Protein AF-A0A2D0QJH5-F1 (afdb_monomer)

pLDDT: mean 81.06, std 15.16, range [37.69, 96.5]

Secondary structure (DSSP, 8-state):
-TT-HHHHHHHHHTT----SSPPP----PPPPPPEEETTEEE---TTT---TTTTTTPPPSB---B-SEEEEEEGGGHHHHHHHHHHHTTS-SS--BPPPEEEEE-SSHHHHHHHHHTT-SS-EEEESS--TTHHHHS---EEE--GGGSSSHHHHHHHHHHHHHHHHHHTT-BS-EE----TTEEEEEEE-------S-TTS----HHHHHHHHHHHHHHHHHSS--SEEEEEEES--HHHHHHHHHHHHHHHHHHHHTT-GGGG--

Sequence (268 aa):
MSRNASVQTTLSTWGLSFENELLNLTGRVLPAERILQGARAYEYNPCDADWSKEMRGLPLMTSMPLLIWLLSHTRRNADVAHSLLQTLNKVPVGIHFQRPGMMEYDDRQEALLRALQQRAVQQVQMSFHPTQSLSVDCPTPSQCVVAHTLSRPQTLMTIAPKISLQMNWKMEGEPWSVEIPLKHLMLVSTATTTVPQERDPSVHWWPASTRACPAALKAYFKYNECLPSRIMVYRDGVGDGVLLSVVNYEVPQFTQSIKAMGEDYASF

InterPro domains:
  IPR003165 Piwi domain [PF02171] (214-266)
  IPR003165 Piwi domain [PS50822] (216-268)
  IPR012337 Ribonuclease H-like superfamily [SSF53098] (26-262)
  IPR036397 Ribonuclease H superfamily [G3DSA:3.30.420.10] (192-263)

Solvent-accessible surface area (backbone atoms only — not comparable to full-atom values): 16508 Å² total; per-residue (Å²): 114,98,82,42,68,68,61,50,54,55,34,49,74,73,75,44,82,82,78,93,66,81,87,87,77,90,81,85,85,72,80,58,67,57,41,34,33,47,97,44,73,49,74,46,54,63,91,74,72,58,53,80,70,77,54,60,73,43,47,30,60,38,65,44,65,43,73,54,34,37,41,41,39,37,74,93,40,48,68,55,52,52,52,47,53,59,46,54,76,65,49,64,55,66,56,52,74,46,85,55,50,78,40,79,35,61,99,42,73,68,45,45,52,53,60,44,68,77,62,72,72,87,47,43,35,36,32,60,59,92,63,80,69,47,61,78,82,46,87,51,53,68,48,69,49,59,67,81,70,48,70,42,71,77,50,30,69,66,45,40,55,55,53,49,52,53,52,23,45,62,63,78,19,36,64,58,49,67,88,70,94,65,75,52,61,41,82,44,78,43,74,76,78,85,70,80,83,72,95,54,92,81,70,71,89,65,68,65,61,54,72,44,46,52,57,52,50,53,53,46,26,72,78,65,79,43,73,61,82,40,78,50,76,48,75,49,89,73,53,82,96,47,42,67,57,48,51,70,52,50,50,56,45,45,54,50,42,55,38,73,76,35,81,84,73,51,82,118

Foldseek 3Di:
DVPDPVVVVVQVVVVHDDDPDDDDDDDDQDAFFWKFACPDIDTDDSVVPDCPPVLALTEGNFEDEQAEAEEEDEPVLVVLSVLLVVLLCVGNHNYHYDDYHYHYFHPDPVRVVVSCVVPQDDHAYEEQDDDPPCCPVHVHHYHHDHSVQRPDSVSSNVVSSVSSCSSRVSVVTGRIDTDDPDPLEAEAEAEDDDDPDDPDPPPDPDRVRLVCLLVVQVVSCVVPVDGRPYYDYHYPDDDPVCVVVCCVPVVVSNLVSQCVVDVVSNPD

Nearest PDB structures (foldseek):
  7kx7-assembly1_A  TM=8.864E-01  e=6.325E-18  Ephydatia fluviatilis
  9ij0-assembly1_A  TM=8.713E-01  e=3.388E-18  Mus musculus
  7yfy-assembly1_A  TM=8.222E-01  e=4.629E-18  Mus musculus
  7yg6-assembly1_A  TM=8.495E-01  e=4.379E-17  Ephydatia fluviatilis
  5js1-assembly1_A  TM=7.896E-01  e=4.057E-10  Homo sapiens

Structure (mmCIF, N/CA/C/O backbone):
data_AF-A0A2D0QJH5-F1
#
_entry.id   AF-A0A2D0QJH5-F1
#
loop_
_atom_site.group_PDB
_atom_site.id
_atom_site.type_symbol
_atom_site.label_atom_id
_atom_site.label_alt_id
_atom_site.label_comp_id
_atom_site.label_asym_id
_atom_site.label_entity_id
_atom_site.label_seq_id
_atom_site.pdbx_PDB_ins_code
_atom_site.Cartn_x
_atom_site.Cartn_y
_atom_site.Cartn_z
_atom_site.occupancy
_atom_site.B_iso_or_equiv
_atom_site.auth_seq_id
_atom_site.auth_comp_id
_atom_site.auth_asym_id
_atom_site.auth_atom_id
_atom_site.pdbx_PDB_model_num
ATOM 1 N N . MET A 1 1 ? -2.777 -27.440 32.893 1.00 56.19 1 MET A N 1
ATOM 2 C CA . MET A 1 1 ? -2.430 -26.939 34.245 1.00 56.19 1 MET A CA 1
ATOM 3 C C . MET A 1 1 ? -3.300 -27.531 35.354 1.00 56.19 1 MET A C 1
ATOM 5 O O . MET A 1 1 ? -2.785 -27.703 36.448 1.00 56.19 1 MET A O 1
ATOM 9 N N . SER A 1 2 ? -4.533 -27.974 35.074 1.00 59.91 2 SER A N 1
ATOM 10 C CA . SER A 1 2 ? -5.418 -28.701 36.013 1.00 59.91 2 SER A CA 1
ATOM 11 C C . SER A 1 2 ? -4.891 -30.044 36.554 1.00 59.91 2 SER A C 1
ATOM 13 O O . SER A 1 2 ? -5.555 -30.694 37.349 1.00 59.91 2 SER A O 1
ATOM 15 N N . ARG A 1 3 ? -3.706 -30.485 36.118 1.00 70.81 3 ARG A N 1
ATOM 16 C CA . ARG A 1 3 ? -3.072 -31.742 36.547 1.00 70.81 3 ARG A CA 1
ATOM 17 C C . ARG A 1 3 ? -1.918 -31.536 37.528 1.00 70.81 3 ARG A C 1
ATOM 19 O O . ARG A 1 3 ? -1.373 -32.518 38.015 1.00 70.81 3 ARG A O 1
ATOM 26 N N . ASN A 1 4 ? -1.513 -30.290 37.787 1.00 85.25 4 ASN A N 1
ATOM 27 C CA . ASN A 1 4 ? -0.423 -30.004 38.713 1.00 85.25 4 ASN A CA 1
ATOM 28 C C . ASN A 1 4 ? -0.985 -29.525 40.057 1.00 85.25 4 ASN A C 1
ATOM 30 O O . ASN A 1 4 ? -1.473 -28.400 40.170 1.00 85.25 4 ASN A O 1
ATOM 34 N N . ALA A 1 5 ? -0.889 -30.394 41.063 1.00 83.69 5 ALA A N 1
ATOM 35 C CA . ALA A 1 5 ? -1.416 -30.151 42.399 1.00 83.69 5 ALA A CA 1
ATOM 36 C C . ALA A 1 5 ? -0.779 -28.927 43.078 1.00 83.69 5 ALA A C 1
ATOM 38 O O . ALA A 1 5 ? -1.479 -28.199 43.771 1.00 83.69 5 ALA A O 1
ATOM 39 N N . SER A 1 6 ? 0.510 -28.640 42.847 1.00 88.56 6 SER A N 1
ATOM 40 C CA . SER A 1 6 ? 1.155 -27.481 43.482 1.00 88.56 6 SER A CA 1
ATOM 41 C C . SER A 1 6 ? 0.582 -26.156 42.974 1.00 88.56 6 SER A C 1
ATOM 43 O O . SER A 1 6 ? 0.319 -25.256 43.765 1.00 88.56 6 SER A O 1
ATOM 45 N N . VAL A 1 7 ? 0.305 -26.068 41.669 1.00 86.19 7 VAL A N 1
ATOM 46 C CA . VAL A 1 7 ? -0.294 -24.885 41.031 1.00 86.19 7 VAL A CA 1
ATOM 47 C C . VAL A 1 7 ? -1.724 -24.662 41.526 1.00 86.19 7 VAL A C 1
ATOM 49 O O . VAL A 1 7 ? -2.099 -23.525 41.808 1.00 86.19 7 VAL A O 1
ATOM 52 N N . GLN A 1 8 ? -2.509 -25.734 41.670 1.00 84.75 8 GLN A N 1
ATOM 53 C CA . GLN A 1 8 ? -3.865 -25.650 42.218 1.00 84.75 8 GLN A CA 1
ATOM 54 C C . GLN A 1 8 ? -3.860 -25.159 43.663 1.00 84.75 8 GLN A C 1
ATOM 56 O O . GLN A 1 8 ? -4.601 -24.232 43.970 1.00 84.75 8 GLN A O 1
ATOM 61 N N . THR A 1 9 ? -2.984 -25.706 44.512 1.00 88.31 9 THR A N 1
ATOM 62 C CA . THR A 1 9 ? -2.846 -25.271 45.909 1.00 88.31 9 THR A CA 1
ATOM 63 C C . THR A 1 9 ? -2.462 -23.797 46.010 1.00 88.31 9 THR A C 1
ATOM 65 O O . THR A 1 9 ? -3.033 -23.062 46.819 1.00 88.31 9 THR A O 1
ATOM 68 N N . THR A 1 10 ? -1.518 -23.328 45.184 1.00 90.94 10 THR A N 1
ATOM 69 C CA . THR A 1 10 ? -1.157 -21.906 45.156 1.00 90.94 10 THR A CA 1
ATOM 70 C C . THR A 1 10 ? -2.365 -21.055 44.786 1.00 90.94 10 THR A C 1
ATOM 72 O O . THR A 1 10 ? -2.723 -20.178 45.559 1.00 90.94 10 THR A O 1
ATOM 75 N N . LEU A 1 11 ? -3.045 -21.332 43.671 1.00 90.31 11 LEU A N 1
ATOM 76 C CA . LEU A 1 11 ? -4.197 -20.535 43.231 1.00 90.31 11 LEU A CA 1
ATOM 77 C C . LEU A 1 11 ? -5.357 -20.565 44.231 1.00 90.31 11 LEU A C 1
ATOM 79 O O . LEU A 1 11 ? -5.910 -19.510 44.538 1.00 90.31 11 LEU A O 1
ATOM 83 N N . SER A 1 12 ? -5.664 -21.727 44.815 1.00 89.62 12 SER A N 1
ATOM 84 C CA . SER A 1 12 ? -6.720 -21.848 45.825 1.00 89.62 12 SER A CA 1
ATOM 85 C C . SER A 1 12 ? -6.401 -21.070 47.099 1.00 89.62 12 SER A C 1
ATOM 87 O O . SER A 1 12 ? -7.315 -20.556 47.734 1.00 89.62 12 SER A O 1
ATOM 89 N N . THR A 1 13 ? -5.117 -20.926 47.457 1.00 94.06 13 THR A N 1
ATOM 90 C CA . THR A 1 13 ? -4.695 -20.079 48.590 1.00 94.06 13 THR A CA 1
ATOM 91 C C . THR A 1 13 ? -5.068 -18.609 48.356 1.00 94.06 13 THR A C 1
ATOM 93 O O . THR A 1 13 ? -5.404 -17.904 49.302 1.00 94.06 13 THR A O 1
ATOM 96 N N . TRP A 1 14 ? -5.075 -18.161 47.096 1.00 94.19 14 TRP A N 1
ATOM 97 C CA . TRP A 1 14 ? -5.532 -16.827 46.687 1.00 94.19 14 TRP A CA 1
ATOM 98 C C . TRP A 1 14 ? -7.034 -16.770 46.342 1.00 94.19 14 TRP A C 1
ATOM 100 O O . TRP A 1 14 ? -7.511 -15.729 45.900 1.00 94.19 14 TRP A O 1
ATOM 110 N N . GLY A 1 15 ? -7.786 -17.867 46.508 1.00 93.50 15 GLY A N 1
ATOM 111 C CA . GLY A 1 15 ? -9.199 -17.951 46.116 1.00 93.50 15 GLY A CA 1
ATOM 112 C C . GLY A 1 15 ? -9.436 -17.938 44.600 1.00 93.50 15 GLY A C 1
ATOM 113 O O . GLY A 1 15 ? -10.535 -17.623 44.153 1.00 93.50 15 GLY A O 1
ATOM 114 N N . LEU A 1 16 ? -8.413 -18.258 43.802 1.00 93.19 16 LEU A N 1
ATOM 115 C CA . LEU A 1 16 ? -8.458 -18.242 42.342 1.00 93.19 16 LEU A CA 1
ATOM 116 C C . LEU A 1 16 ? -8.569 -19.660 41.772 1.00 93.19 16 LEU A C 1
ATOM 118 O O . LEU A 1 16 ? -8.035 -20.623 42.323 1.00 93.19 16 LEU A O 1
ATOM 122 N N . SER A 1 17 ? -9.220 -19.780 40.618 1.00 87.62 17 SER A N 1
ATOM 123 C CA . SER A 1 17 ? -9.246 -21.004 39.815 1.00 87.62 17 SER A CA 1
ATOM 124 C C . SER A 1 17 ? -9.298 -20.656 38.327 1.00 87.62 17 SER A C 1
ATOM 126 O O . SER A 1 17 ? -9.682 -19.546 37.961 1.00 87.62 17 SER A O 1
ATOM 128 N N . PHE A 1 18 ? -8.860 -21.581 37.473 1.00 86.50 18 PHE A N 1
ATOM 129 C CA . PHE A 1 18 ? -9.000 -21.439 36.025 1.00 86.50 18 PHE A CA 1
ATOM 130 C C . PHE A 1 18 ? -10.307 -22.072 35.568 1.00 86.50 18 PHE A C 1
ATOM 132 O O . PHE A 1 18 ? -10.641 -23.173 36.006 1.00 86.50 18 PHE A O 1
ATOM 139 N N . GLU A 1 19 ? -10.986 -21.402 34.645 1.00 87.50 19 GLU A N 1
ATOM 140 C CA . GLU A 1 19 ? -12.123 -21.975 33.935 1.00 87.50 19 GLU A CA 1
ATOM 141 C C . GLU A 1 19 ? -11.658 -23.117 33.019 1.00 87.50 19 GLU A C 1
ATOM 143 O O . GLU A 1 19 ? -10.555 -23.070 32.462 1.00 87.50 19 GLU A O 1
ATOM 148 N N . ASN A 1 20 ? -12.481 -24.159 32.883 1.00 88.44 20 ASN A N 1
ATOM 149 C CA . ASN A 1 20 ? -12.150 -25.311 32.033 1.00 88.44 20 ASN A CA 1
ATOM 150 C C . ASN A 1 20 ? -12.611 -25.132 30.582 1.00 88.44 20 ASN A C 1
ATOM 152 O O . ASN A 1 20 ? -12.140 -25.848 29.700 1.00 88.44 20 ASN A O 1
ATOM 156 N N . GLU A 1 21 ? -13.496 -24.168 30.349 1.00 92.94 21 GLU A N 1
ATOM 157 C CA . GLU A 1 21 ? -14.032 -23.822 29.040 1.00 92.94 21 GLU A CA 1
ATOM 158 C C . GLU A 1 21 ? -13.461 -22.486 28.555 1.00 92.94 21 GLU A C 1
ATOM 160 O O . GLU A 1 21 ? -13.089 -21.609 29.340 1.00 92.94 21 GLU A O 1
ATOM 165 N N . LEU A 1 22 ? -13.388 -22.325 27.234 1.00 94.19 22 LEU A N 1
ATOM 166 C CA . LEU A 1 22 ? -13.017 -21.045 26.639 1.00 94.19 22 LEU A CA 1
ATOM 167 C C . LEU A 1 22 ? -14.133 -20.017 26.848 1.00 94.19 22 LEU A C 1
ATOM 169 O O . LEU A 1 22 ? -15.321 -20.340 26.844 1.00 94.19 22 LEU A O 1
ATOM 173 N N . LEU A 1 23 ? -13.743 -18.749 26.976 1.00 94.88 23 LEU A N 1
ATOM 174 C CA . LEU A 1 23 ? -14.697 -17.650 27.036 1.00 94.88 23 LEU A CA 1
ATOM 175 C C . LEU A 1 23 ? -15.420 -17.513 25.689 1.00 94.88 23 LEU A C 1
ATOM 177 O O . LEU A 1 23 ? -14.801 -17.196 24.672 1.00 94.88 23 LEU A O 1
ATOM 181 N N . ASN A 1 24 ? -16.739 -17.700 25.695 1.00 95.19 24 ASN A N 1
ATOM 182 C CA . ASN A 1 24 ? -17.570 -17.487 24.516 1.00 95.19 24 ASN A CA 1
ATOM 183 C C . ASN A 1 24 ? -17.789 -15.989 24.281 1.00 95.19 24 ASN A C 1
ATOM 185 O O . ASN A 1 24 ? -18.330 -15.285 25.133 1.00 95.19 24 ASN A O 1
ATOM 189 N N . LEU A 1 25 ? -17.405 -15.514 23.097 1.00 95.94 25 LEU A N 1
ATOM 190 C CA . LEU A 1 25 ? -17.569 -14.125 22.677 1.00 95.94 25 LEU A CA 1
ATOM 191 C C . LEU A 1 25 ? -18.465 -14.057 21.443 1.00 95.94 25 LEU A C 1
ATOM 193 O O . LEU A 1 25 ? -18.282 -14.802 20.482 1.00 95.94 25 LEU A O 1
ATOM 197 N N . THR A 1 26 ? -19.421 -13.132 21.455 1.00 96.50 26 THR A N 1
ATOM 198 C CA . THR A 1 26 ? -20.247 -12.839 20.279 1.00 96.50 26 THR A CA 1
ATOM 199 C C . THR A 1 26 ? -19.591 -11.718 19.481 1.00 96.50 26 THR A C 1
ATOM 201 O O . THR A 1 26 ? -19.568 -10.568 19.917 1.00 96.50 26 THR A O 1
ATOM 204 N N . GLY A 1 27 ? -19.028 -12.060 18.323 1.00 94.81 27 GLY A N 1
ATOM 205 C CA . GLY A 1 27 ? -18.456 -11.104 17.373 1.00 94.81 27 GLY A CA 1
ATOM 206 C C . GLY A 1 27 ? -19.446 -10.671 16.290 1.00 94.81 27 GLY A C 1
ATOM 207 O O . GLY A 1 27 ? -20.560 -11.185 16.195 1.00 94.81 27 GLY A O 1
ATOM 208 N N . ARG A 1 28 ? -19.021 -9.735 15.435 1.00 94.38 28 ARG A N 1
ATOM 209 C CA . ARG A 1 28 ? -19.736 -9.355 14.206 1.00 94.38 28 ARG A CA 1
ATOM 210 C C . ARG A 1 28 ? -18.816 -9.535 13.004 1.00 94.38 28 ARG A C 1
ATOM 212 O O . ARG A 1 28 ? -17.639 -9.197 13.090 1.00 94.38 28 ARG A O 1
ATOM 219 N N . VAL A 1 29 ? -19.372 -10.011 11.894 1.00 91.19 29 VAL A N 1
ATOM 220 C CA . VAL A 1 29 ? -18.701 -10.041 10.587 1.00 91.19 29 VAL A CA 1
ATOM 221 C C . VAL A 1 29 ? -19.219 -8.857 9.781 1.00 91.19 29 VAL A C 1
ATOM 223 O O . VAL A 1 29 ? -20.430 -8.708 9.613 1.00 91.19 29 VAL A O 1
ATOM 226 N N . LEU A 1 30 ? -18.314 -7.982 9.348 1.00 91.69 30 LEU A N 1
ATOM 227 C CA . LEU A 1 30 ? -18.665 -6.849 8.495 1.00 91.69 30 LEU A CA 1
ATOM 228 C C . LEU A 1 30 ? -18.871 -7.323 7.044 1.00 91.69 30 LEU A C 1
ATOM 230 O O . LEU A 1 30 ? -18.244 -8.305 6.638 1.00 91.69 30 LEU A O 1
ATOM 234 N N . PRO A 1 31 ? -19.757 -6.664 6.275 1.00 92.00 31 PRO A N 1
ATOM 235 C CA . PRO A 1 31 ? -19.935 -6.970 4.858 1.00 92.00 31 PRO A CA 1
ATOM 236 C C . PRO A 1 31 ? -18.657 -6.683 4.055 1.00 92.00 31 PRO A C 1
ATOM 238 O O . PRO A 1 31 ? -17.780 -5.949 4.508 1.00 92.00 31 PRO A O 1
ATOM 241 N N . ALA A 1 32 ? -18.559 -7.269 2.858 1.00 92.25 32 ALA A N 1
ATOM 242 C CA . ALA A 1 32 ? -17.472 -6.966 1.932 1.00 92.25 32 ALA A CA 1
ATOM 243 C C . ALA A 1 32 ? -17.564 -5.513 1.456 1.00 92.25 32 ALA A C 1
ATOM 245 O O . ALA A 1 32 ? -18.650 -5.036 1.125 1.00 92.25 32 ALA A O 1
ATOM 246 N N . GLU A 1 33 ? -16.418 -4.844 1.358 1.00 93.19 33 GLU A N 1
ATOM 247 C CA . GLU A 1 33 ? -16.338 -3.550 0.689 1.00 93.19 33 GLU A CA 1
ATOM 248 C C . GLU A 1 33 ? -16.303 -3.737 -0.831 1.00 93.19 33 GLU A C 1
ATOM 250 O O . GLU A 1 33 ? -15.761 -4.716 -1.355 1.00 93.19 33 GLU A O 1
ATOM 255 N N . ARG A 1 34 ? -16.871 -2.775 -1.561 1.00 94.25 34 ARG A N 1
ATOM 256 C CA . ARG A 1 34 ? -16.864 -2.794 -3.028 1.00 94.25 34 ARG A CA 1
ATOM 257 C C . ARG A 1 34 ? -15.539 -2.244 -3.545 1.00 94.25 34 ARG A C 1
ATOM 259 O O . ARG A 1 34 ? -15.211 -1.082 -3.311 1.00 94.25 34 ARG A O 1
ATOM 266 N N . ILE A 1 35 ? -14.805 -3.067 -4.291 1.00 95.81 35 ILE A N 1
ATOM 267 C CA . ILE A 1 35 ? -13.561 -2.670 -4.955 1.00 95.81 35 ILE A CA 1
ATOM 268 C C . ILE A 1 35 ? -13.895 -2.061 -6.317 1.00 95.81 35 ILE A C 1
ATOM 270 O O . ILE A 1 35 ? -14.631 -2.654 -7.108 1.00 95.81 35 ILE A O 1
ATOM 274 N N . LEU A 1 36 ? -13.335 -0.887 -6.599 1.00 94.56 36 LEU A N 1
ATOM 275 C CA . LEU A 1 36 ? -13.476 -0.156 -7.855 1.00 94.56 36 LEU A CA 1
ATOM 276 C C . LEU A 1 36 ? -12.188 -0.291 -8.679 1.00 94.56 36 LEU A C 1
ATOM 278 O O . LEU A 1 36 ? -11.096 0.009 -8.194 1.00 94.56 36 LEU A O 1
ATOM 282 N N . GLN A 1 37 ? -12.304 -0.735 -9.932 1.00 93.19 37 GLN A N 1
ATOM 283 C CA . GLN A 1 37 ? -11.181 -0.925 -10.855 1.00 93.19 37 GLN A CA 1
ATOM 284 C C . GLN A 1 37 ? -11.601 -0.619 -12.310 1.00 93.19 37 GLN A C 1
ATOM 286 O O . GLN A 1 37 ? -12.530 -1.224 -12.852 1.00 93.19 37 GLN A O 1
ATOM 291 N N . GLY A 1 38 ? -10.927 0.336 -12.959 1.00 88.38 38 GLY A N 1
ATOM 292 C CA . GLY A 1 38 ? -11.410 1.023 -14.157 1.00 88.38 38 GLY A CA 1
ATOM 293 C C . GLY A 1 38 ? -12.886 1.440 -14.060 1.00 88.38 38 GLY A C 1
ATOM 294 O O . GLY A 1 38 ? -13.310 2.115 -13.131 1.00 88.38 38 GLY A O 1
ATOM 295 N N . ALA A 1 39 ? -13.692 0.997 -15.023 1.00 88.25 39 ALA A N 1
ATOM 296 C CA . ALA A 1 39 ? -15.139 1.231 -15.039 1.00 88.25 39 ALA A CA 1
ATOM 297 C C . ALA A 1 39 ? -15.955 0.144 -14.306 1.00 88.25 39 ALA A C 1
ATOM 299 O O . ALA A 1 39 ? -17.180 0.114 -14.423 1.00 88.25 39 ALA A O 1
ATOM 300 N N . ARG A 1 40 ? -15.303 -0.802 -13.617 1.00 92.38 40 ARG A N 1
ATOM 301 C CA . ARG A 1 40 ? -15.963 -1.930 -12.949 1.00 92.38 40 ARG A CA 1
ATOM 302 C C . ARG A 1 40 ? -15.915 -1.792 -11.434 1.00 92.38 40 ARG A C 1
ATOM 304 O O . ARG A 1 40 ? -14.974 -1.242 -10.872 1.00 92.38 40 ARG A O 1
ATOM 311 N N . ALA A 1 41 ? -16.925 -2.367 -10.796 1.00 93.75 41 ALA A N 1
ATOM 312 C CA . ALA A 1 41 ? -16.987 -2.573 -9.360 1.00 93.75 41 ALA A CA 1
ATOM 313 C C . ALA A 1 41 ? -17.279 -4.052 -9.089 1.00 93.75 41 ALA A C 1
ATOM 315 O O . ALA A 1 41 ? -18.096 -4.646 -9.797 1.00 93.75 41 ALA A O 1
ATOM 316 N N . TYR A 1 42 ? -16.633 -4.637 -8.087 1.00 93.69 42 TYR A N 1
ATOM 317 C CA . TYR A 1 42 ? -16.855 -6.025 -7.684 1.00 93.69 42 TYR A CA 1
ATOM 318 C C . TYR A 1 42 ? -16.659 -6.203 -6.176 1.00 93.69 42 TYR A C 1
ATOM 320 O O . TYR A 1 42 ? -16.065 -5.364 -5.501 1.00 93.69 42 TYR A O 1
ATOM 328 N N . GLU A 1 43 ? -17.192 -7.302 -5.659 1.00 92.31 43 GLU A N 1
ATOM 329 C CA . GLU A 1 43 ? -17.083 -7.713 -4.260 1.00 92.31 43 GLU A CA 1
ATOM 330 C C . GLU A 1 43 ? -16.193 -8.955 -4.149 1.00 92.31 43 GLU A C 1
ATOM 332 O O . GLU A 1 43 ? -15.861 -9.594 -5.151 1.00 92.31 43 GLU A O 1
ATOM 337 N N . TYR A 1 44 ? -15.809 -9.294 -2.924 1.00 91.62 44 TYR A N 1
ATOM 338 C CA . TYR A 1 44 ? -14.991 -10.456 -2.591 1.00 91.62 44 TYR A CA 1
ATOM 339 C C . TYR A 1 44 ? -15.558 -11.155 -1.356 1.00 91.62 44 TYR A C 1
ATOM 341 O O . TYR A 1 44 ? -16.379 -10.591 -0.635 1.00 91.62 44 TYR A O 1
ATOM 349 N N . ASN A 1 45 ? -15.126 -12.387 -1.093 1.00 90.12 45 ASN A N 1
ATOM 350 C CA . ASN A 1 45 ? -15.533 -13.095 0.117 1.00 90.12 45 ASN A CA 1
ATOM 351 C C . ASN A 1 45 ? -14.844 -12.475 1.354 1.00 90.12 45 ASN A C 1
ATOM 353 O O . ASN A 1 45 ? -13.615 -12.563 1.441 1.00 90.12 45 ASN A O 1
ATOM 357 N N . PRO A 1 46 ? -15.581 -11.914 2.339 1.00 89.19 46 PRO A N 1
ATOM 358 C CA . PRO A 1 46 ? -14.984 -11.338 3.548 1.00 89.19 46 PRO A CA 1
ATOM 359 C C . PRO A 1 46 ? -14.131 -12.321 4.353 1.00 89.19 46 PRO A C 1
ATOM 361 O O . PRO A 1 46 ? -13.201 -11.901 5.034 1.00 89.19 46 PRO A O 1
ATOM 364 N N . CYS A 1 47 ? -14.441 -13.621 4.289 1.00 88.94 47 CYS A N 1
ATOM 365 C CA . CYS A 1 47 ? -13.692 -14.650 5.011 1.00 88.94 47 CYS A CA 1
ATOM 366 C C . CYS A 1 47 ? -12.320 -14.929 4.389 1.00 88.94 47 CYS A C 1
ATOM 368 O O . CYS A 1 47 ? -11.384 -15.247 5.118 1.00 88.94 47 CYS A O 1
ATOM 370 N N . ASP A 1 48 ? -12.205 -14.804 3.064 1.00 90.50 48 ASP A N 1
ATOM 371 C CA . ASP A 1 48 ? -10.950 -15.042 2.344 1.00 90.50 48 ASP A CA 1
ATOM 372 C C . ASP A 1 48 ? -10.118 -13.756 2.218 1.00 90.50 48 ASP A C 1
ATOM 374 O O . ASP A 1 48 ? -8.891 -13.820 2.173 1.00 90.50 48 ASP A O 1
ATOM 378 N N . ALA A 1 49 ? -10.789 -12.596 2.157 1.00 88.44 49 ALA A N 1
ATOM 379 C CA . ALA A 1 49 ? -10.192 -11.270 1.980 1.00 88.44 49 ALA A CA 1
ATOM 380 C C . ALA A 1 49 ? -9.191 -11.185 0.805 1.00 88.44 49 ALA A C 1
ATOM 382 O O . ALA A 1 49 ? -8.200 -10.458 0.867 1.00 88.44 49 ALA A O 1
ATOM 383 N N . ASP A 1 50 ? -9.460 -11.926 -0.275 1.00 91.50 50 ASP A N 1
ATOM 384 C CA . ASP A 1 50 ? -8.657 -11.958 -1.500 1.00 91.50 50 ASP A CA 1
ATOM 385 C C . ASP A 1 50 ? -9.533 -11.656 -2.720 1.00 91.50 50 ASP A C 1
ATOM 387 O O . ASP A 1 50 ? -10.590 -12.258 -2.903 1.00 91.50 50 ASP A O 1
ATOM 391 N N . TRP A 1 51 ? -9.062 -10.740 -3.567 1.00 92.38 51 TRP A N 1
ATOM 392 C CA . TRP A 1 51 ? -9.687 -10.371 -4.842 1.00 92.38 51 TRP A CA 1
ATOM 393 C C . TRP A 1 51 ? -8.708 -10.463 -6.027 1.00 92.38 51 TRP A C 1
ATOM 395 O O . TRP A 1 51 ? -8.893 -9.862 -7.091 1.00 92.38 51 TRP A O 1
ATOM 405 N N . SER A 1 52 ? -7.621 -11.229 -5.866 1.00 88.75 52 SER A N 1
ATOM 406 C CA . SER A 1 52 ? -6.571 -11.395 -6.880 1.00 88.75 52 SER A CA 1
ATOM 407 C C . SER A 1 52 ? -7.059 -12.041 -8.181 1.00 88.75 52 SER A C 1
ATOM 409 O O . SER A 1 52 ? -6.334 -12.012 -9.182 1.00 88.75 52 SER A O 1
ATOM 411 N N . LYS A 1 53 ? -8.223 -12.705 -8.179 1.00 88.62 53 LYS A N 1
ATOM 412 C CA . LYS A 1 53 ? -8.819 -13.320 -9.376 1.00 88.62 53 LYS A CA 1
ATOM 413 C C . LYS A 1 53 ? -9.661 -12.304 -10.136 1.00 88.62 53 LYS A C 1
ATOM 415 O O . LYS A 1 53 ? -9.529 -12.210 -11.353 1.00 88.62 53 LYS A O 1
ATOM 420 N N . GLU A 1 54 ? -10.451 -11.530 -9.408 1.00 90.38 54 GLU A N 1
ATOM 421 C CA . GLU A 1 54 ? -11.372 -10.503 -9.879 1.00 90.38 54 GLU A CA 1
ATOM 422 C C . GLU A 1 54 ? -10.607 -9.370 -10.566 1.00 90.38 54 GLU A C 1
ATOM 424 O O . GLU A 1 54 ? -11.040 -8.881 -11.605 1.00 90.38 54 GLU A O 1
ATOM 429 N N . MET A 1 55 ? -9.409 -9.039 -10.066 1.00 88.62 55 MET A N 1
ATOM 430 C CA . MET A 1 55 ? -8.533 -8.030 -10.675 1.00 88.62 55 MET A CA 1
ATOM 431 C C . MET A 1 55 ? -7.992 -8.398 -12.061 1.00 88.62 55 MET A C 1
ATOM 433 O O . MET A 1 55 ? -7.486 -7.534 -12.786 1.00 88.62 55 MET A O 1
ATOM 437 N N . ARG A 1 56 ? -7.981 -9.686 -12.428 1.00 86.19 56 ARG A N 1
ATOM 438 C CA . ARG A 1 56 ? -7.249 -10.148 -13.615 1.00 86.19 56 ARG A CA 1
ATOM 439 C C . ARG A 1 56 ? -7.931 -9.679 -14.891 1.00 86.19 56 ARG A C 1
ATOM 441 O O . ARG A 1 56 ? -9.101 -9.956 -15.126 1.00 86.19 56 ARG A O 1
ATOM 448 N N . GLY A 1 57 ? -7.148 -9.043 -15.758 1.00 83.56 57 GLY A N 1
ATOM 449 C CA . GLY A 1 57 ? -7.621 -8.569 -17.058 1.00 83.56 57 GLY A CA 1
ATOM 450 C C . GLY A 1 57 ? -8.504 -7.324 -16.980 1.00 83.56 57 GLY A C 1
ATOM 451 O O . GLY A 1 57 ? -9.082 -6.943 -17.996 1.00 83.56 57 GLY A O 1
ATOM 452 N N . LEU A 1 58 ? -8.611 -6.687 -15.809 1.00 88.00 58 LEU A N 1
ATOM 453 C CA . LEU A 1 58 ? -9.287 -5.406 -15.658 1.00 88.00 58 LEU A CA 1
ATOM 454 C C . LEU A 1 58 ? -8.289 -4.246 -15.787 1.00 88.00 58 LEU A C 1
ATOM 456 O O . LEU A 1 58 ? -7.173 -4.339 -15.266 1.00 88.00 58 LEU A O 1
ATOM 460 N N . PRO A 1 59 ? -8.667 -3.143 -16.460 1.00 88.56 59 PRO A N 1
ATOM 461 C CA . PRO A 1 59 ? -7.841 -1.941 -16.492 1.00 88.56 59 PRO A CA 1
ATOM 462 C C . PRO A 1 59 ? -7.743 -1.318 -15.095 1.00 88.56 59 PRO A C 1
ATOM 464 O O . PRO A 1 59 ? -8.697 -1.371 -14.329 1.00 88.56 59 PRO A O 1
ATOM 467 N N . LEU A 1 60 ? -6.601 -0.717 -14.763 1.00 92.00 60 LEU A N 1
ATOM 468 C CA . LEU A 1 60 ? -6.394 -0.007 -13.491 1.00 92.00 60 LEU A CA 1
ATOM 469 C C . LEU A 1 60 ? -7.267 1.260 -13.408 1.00 92.00 60 LEU A C 1
ATOM 471 O O . LEU A 1 60 ? -7.775 1.712 -14.434 1.00 92.00 60 LEU A O 1
ATOM 475 N N . MET A 1 61 ? -7.433 1.843 -12.210 1.00 91.88 61 MET A N 1
ATOM 476 C CA . MET A 1 61 ? -8.063 3.173 -12.065 1.00 91.88 61 MET A CA 1
ATOM 477 C C . MET A 1 61 ? -7.269 4.220 -12.853 1.00 91.88 61 MET A C 1
ATOM 479 O O . MET A 1 61 ? -7.806 4.878 -13.739 1.00 91.88 61 MET A O 1
ATOM 483 N N . THR A 1 62 ? -5.967 4.286 -12.577 1.00 91.81 62 THR A N 1
ATOM 484 C CA . THR A 1 62 ? -5.034 5.217 -13.206 1.00 91.81 62 THR A CA 1
ATOM 485 C C . THR A 1 62 ? -3.791 4.439 -13.611 1.00 91.81 62 THR A C 1
ATOM 487 O O . THR A 1 62 ? -3.062 3.915 -12.766 1.00 91.81 62 THR A O 1
ATOM 490 N N . SER A 1 63 ? -3.563 4.321 -14.919 1.00 91.38 63 SER A N 1
ATOM 491 C CA . SER A 1 63 ? -2.417 3.605 -15.483 1.00 91.38 63 SER A CA 1
ATOM 492 C C . SER A 1 63 ? -1.364 4.584 -15.986 1.00 91.38 63 SER A C 1
ATOM 494 O O . SER A 1 63 ? -1.659 5.444 -16.817 1.00 91.38 63 SER A O 1
ATOM 496 N N . MET A 1 64 ? -0.134 4.428 -15.504 1.00 90.62 64 MET A N 1
ATOM 497 C CA . MET A 1 64 ? 0.981 5.320 -15.796 1.00 90.62 64 MET A CA 1
ATOM 498 C C . MET A 1 64 ? 1.941 4.655 -16.789 1.00 90.62 64 MET A C 1
ATOM 500 O O . MET A 1 64 ? 2.580 3.655 -16.446 1.00 90.62 64 MET A O 1
ATOM 504 N N . PRO A 1 65 ? 2.062 5.164 -18.031 1.00 90.38 65 PRO A N 1
ATOM 505 C CA . PRO A 1 65 ? 2.937 4.563 -19.028 1.00 90.38 65 PRO A CA 1
ATOM 506 C C . PRO A 1 65 ? 4.413 4.771 -18.666 1.00 90.38 65 PRO A C 1
ATOM 508 O O . PRO A 1 65 ? 4.853 5.874 -18.346 1.00 90.38 65 PRO A O 1
ATOM 511 N N . LEU A 1 66 ? 5.210 3.711 -18.792 1.00 89.31 66 LEU A N 1
ATOM 512 C CA . LEU A 1 66 ? 6.659 3.758 -18.615 1.00 89.31 66 LEU A CA 1
ATOM 513 C C . LEU A 1 66 ? 7.333 4.035 -19.955 1.00 89.31 66 LEU A C 1
ATOM 515 O O . LEU A 1 66 ? 7.741 3.116 -20.665 1.00 89.31 66 LEU A O 1
ATOM 519 N N . LEU A 1 67 ? 7.433 5.319 -20.300 1.00 87.56 67 LEU A N 1
ATOM 520 C CA . LEU A 1 67 ? 8.009 5.776 -21.568 1.00 87.56 67 LEU A CA 1
ATOM 521 C C . LEU A 1 67 ? 9.539 5.722 -21.574 1.00 87.56 67 LEU A C 1
ATOM 523 O O . LEU A 1 67 ? 10.150 5.349 -22.571 1.00 87.56 67 LEU A O 1
ATOM 527 N N . ILE A 1 68 ? 10.162 6.097 -20.458 1.00 85.44 68 ILE A N 1
ATOM 528 C CA . ILE A 1 68 ? 11.615 6.180 -20.336 1.00 85.44 68 ILE A CA 1
ATOM 529 C C . ILE A 1 68 ? 12.020 5.553 -19.004 1.00 85.44 68 ILE A C 1
ATOM 531 O O . ILE A 1 68 ? 11.756 6.094 -17.931 1.00 85.44 68 ILE A O 1
ATOM 535 N N . TRP A 1 69 ? 12.639 4.378 -19.079 1.00 88.50 69 TRP A N 1
ATOM 536 C CA . TRP A 1 69 ? 13.031 3.615 -17.901 1.00 88.50 69 TRP A CA 1
ATOM 537 C C . TRP A 1 69 ? 14.228 2.705 -18.190 1.00 88.50 69 TRP A C 1
ATOM 539 O O . TRP A 1 69 ? 14.531 2.382 -19.346 1.00 88.50 69 TRP A O 1
ATOM 549 N N . LEU A 1 70 ? 14.920 2.308 -17.124 1.00 87.75 70 LEU A N 1
ATOM 550 C CA . LEU A 1 70 ? 16.107 1.459 -17.180 1.00 87.75 70 LEU A CA 1
ATOM 551 C C . LEU A 1 70 ? 15.872 0.134 -16.476 1.00 87.75 70 LEU A C 1
ATOM 553 O O . LEU A 1 70 ? 15.268 0.073 -15.404 1.00 87.75 70 LEU A O 1
ATOM 557 N N . LEU A 1 71 ? 16.447 -0.916 -17.051 1.00 89.31 71 LEU A N 1
ATOM 558 C CA . LEU A 1 71 ? 16.565 -2.217 -16.417 1.00 89.31 71 LEU A CA 1
ATOM 559 C C . LEU A 1 71 ? 18.051 -2.523 -16.255 1.00 89.31 71 LEU A C 1
ATOM 561 O O . LEU A 1 71 ? 18.751 -2.839 -17.219 1.00 89.31 71 LEU A O 1
ATOM 565 N N . SER A 1 72 ? 18.526 -2.401 -15.019 1.00 87.50 72 SER A N 1
ATOM 566 C CA . SER A 1 72 ? 19.896 -2.753 -14.658 1.00 87.50 72 SER A CA 1
ATOM 567 C C . SER A 1 72 ? 19.973 -4.221 -14.263 1.00 87.50 72 SER A C 1
ATOM 569 O O . SER A 1 72 ? 19.094 -4.693 -13.552 1.00 87.50 72 SER A O 1
ATOM 571 N N . HIS A 1 73 ? 20.987 -4.961 -14.706 1.00 88.69 73 HIS A N 1
ATOM 572 C CA . HIS A 1 73 ? 21.205 -6.359 -14.323 1.00 88.69 73 HIS A CA 1
ATOM 573 C C . HIS A 1 73 ? 22.697 -6.698 -14.293 1.00 88.69 73 HIS A C 1
ATOM 575 O O . HIS A 1 73 ? 23.514 -6.056 -14.946 1.00 88.69 73 HIS A O 1
ATOM 581 N N . THR A 1 74 ? 23.062 -7.747 -13.561 1.00 88.88 74 THR A N 1
ATOM 582 C CA . THR A 1 74 ? 24.411 -8.312 -13.654 1.00 88.88 74 THR A CA 1
ATOM 583 C C . THR A 1 74 ? 24.522 -9.239 -14.856 1.00 88.88 74 THR A C 1
ATOM 585 O O . THR A 1 74 ? 23.517 -9.773 -15.341 1.00 88.88 74 THR A O 1
ATOM 588 N N . ARG A 1 75 ? 25.752 -9.489 -15.314 1.00 89.31 75 ARG A N 1
ATOM 589 C CA . ARG A 1 75 ? 26.019 -10.383 -16.451 1.00 89.31 75 ARG A CA 1
ATOM 590 C C . ARG A 1 75 ? 25.413 -11.781 -16.275 1.00 89.31 75 ARG A C 1
ATOM 592 O O . ARG A 1 75 ? 24.811 -12.315 -17.198 1.00 89.31 75 ARG A O 1
ATOM 599 N N . ARG A 1 76 ? 25.484 -12.340 -15.059 1.00 89.81 76 ARG A N 1
ATOM 600 C CA . ARG A 1 76 ? 24.900 -13.654 -14.708 1.00 89.81 76 ARG A CA 1
ATOM 601 C C . ARG A 1 76 ? 23.371 -13.720 -14.823 1.00 89.81 76 ARG A C 1
ATOM 603 O O . ARG A 1 76 ? 22.821 -14.805 -14.943 1.00 89.81 76 ARG A O 1
ATOM 610 N N . ASN A 1 77 ? 22.688 -12.576 -14.761 1.00 90.19 77 ASN A N 1
ATOM 611 C CA . ASN A 1 77 ? 21.227 -12.485 -14.716 1.00 90.19 77 ASN A CA 1
ATOM 612 C C . ASN A 1 77 ? 20.618 -11.984 -16.037 1.00 90.19 77 ASN A C 1
ATOM 614 O O . ASN A 1 77 ? 19.428 -11.669 -16.071 1.00 90.19 77 ASN A O 1
ATOM 618 N N . ALA A 1 78 ? 21.401 -11.904 -17.118 1.00 90.88 78 ALA A N 1
ATOM 619 C CA . ALA A 1 78 ? 20.947 -11.369 -18.401 1.00 90.88 78 ALA A CA 1
ATOM 620 C C . ALA A 1 78 ? 19.717 -12.114 -18.958 1.00 90.88 78 ALA A C 1
ATOM 622 O O . ALA A 1 78 ? 18.758 -11.479 -19.399 1.00 90.88 78 ALA A O 1
ATOM 623 N N . ASP A 1 79 ? 19.693 -13.446 -18.879 1.00 91.50 79 ASP A N 1
ATOM 624 C CA . ASP A 1 79 ? 18.569 -14.250 -19.383 1.00 91.50 79 ASP A CA 1
ATOM 625 C C . ASP A 1 79 ? 17.294 -14.052 -18.552 1.00 91.50 79 ASP A C 1
ATOM 627 O O . ASP A 1 79 ? 16.185 -13.953 -19.089 1.00 91.50 79 ASP A O 1
ATOM 631 N N . VAL A 1 80 ? 17.448 -13.930 -17.230 1.00 91.31 80 VAL A N 1
ATOM 632 C CA . VAL A 1 80 ? 16.343 -13.659 -16.299 1.00 91.31 80 VAL A CA 1
ATOM 633 C C . VAL A 1 80 ? 15.759 -12.268 -16.556 1.00 91.31 80 VAL A C 1
ATOM 635 O O . VAL A 1 80 ? 14.539 -12.109 -16.601 1.00 91.31 80 VAL A O 1
ATOM 638 N N . ALA A 1 81 ? 16.615 -11.270 -16.783 1.00 91.50 81 ALA A N 1
ATOM 639 C CA . ALA A 1 81 ? 16.214 -9.906 -17.114 1.00 91.50 81 ALA A CA 1
ATOM 640 C C . ALA A 1 81 ? 15.417 -9.838 -18.429 1.00 91.50 81 ALA A C 1
ATOM 642 O O . ALA A 1 81 ? 14.342 -9.234 -18.470 1.00 91.50 81 ALA A O 1
ATOM 643 N N . HIS A 1 82 ? 15.892 -10.509 -19.483 1.00 92.38 82 HIS A N 1
ATOM 644 C CA . HIS A 1 82 ? 15.162 -10.594 -20.750 1.00 92.38 82 HIS A CA 1
ATOM 645 C C . HIS A 1 82 ? 13.822 -11.321 -20.600 1.00 92.38 82 HIS A C 1
ATOM 647 O O . HIS A 1 82 ? 12.810 -10.851 -21.121 1.00 92.38 82 HIS A O 1
ATOM 653 N N . SER A 1 83 ? 13.791 -12.427 -19.852 1.00 92.69 83 SER A N 1
ATOM 654 C CA . SER A 1 83 ? 12.561 -13.186 -19.589 1.00 92.69 83 SER A CA 1
ATOM 655 C C . SER A 1 83 ? 11.523 -12.350 -18.837 1.00 92.69 83 SER A C 1
ATOM 657 O O . SER A 1 83 ? 10.336 -12.366 -19.180 1.00 92.69 83 SER A O 1
ATOM 659 N N . LEU A 1 84 ? 11.961 -11.568 -17.843 1.00 92.94 84 LEU A N 1
ATOM 660 C CA . LEU A 1 84 ? 11.106 -10.622 -17.129 1.00 92.94 84 LEU A CA 1
ATOM 661 C C . LEU A 1 84 ? 10.539 -9.570 -18.083 1.00 92.94 84 LEU A C 1
ATOM 663 O O . LEU A 1 84 ? 9.327 -9.381 -18.103 1.00 92.94 84 LEU A O 1
ATOM 667 N N . LEU A 1 85 ? 11.377 -8.933 -18.905 1.00 92.12 85 LEU A N 1
ATOM 668 C CA . LEU A 1 85 ? 10.933 -7.911 -19.857 1.00 92.12 85 LEU A CA 1
ATOM 669 C C . LEU A 1 85 ? 9.899 -8.462 -20.850 1.00 92.12 85 LEU A C 1
ATOM 671 O O . LEU A 1 85 ? 8.871 -7.835 -21.104 1.00 92.12 85 LEU A O 1
ATOM 675 N N . GLN A 1 86 ? 10.140 -9.659 -21.385 1.00 92.25 86 GLN A N 1
ATOM 676 C CA . GLN A 1 86 ? 9.182 -10.333 -22.261 1.00 92.25 86 GLN A CA 1
ATOM 677 C C . GLN A 1 86 ? 7.859 -10.629 -21.552 1.00 92.25 86 GLN A C 1
ATOM 679 O O . GLN A 1 86 ? 6.804 -10.549 -22.178 1.00 92.25 86 GLN A O 1
ATOM 684 N N . THR A 1 87 ? 7.904 -10.976 -20.267 1.00 92.88 87 THR A N 1
ATOM 685 C CA . THR A 1 87 ? 6.701 -11.290 -19.492 1.00 92.88 87 THR A CA 1
ATOM 686 C C . THR A 1 87 ? 5.925 -10.032 -19.110 1.00 92.88 87 THR A C 1
ATOM 688 O O . THR A 1 87 ? 4.704 -10.025 -19.230 1.00 92.88 87 THR A O 1
ATOM 691 N N . LEU A 1 88 ? 6.608 -8.945 -18.739 1.00 91.62 88 LEU A N 1
ATOM 692 C CA . LEU A 1 88 ? 5.983 -7.650 -18.447 1.00 91.62 88 LEU A CA 1
ATOM 693 C C . LEU A 1 88 ? 5.177 -7.118 -19.643 1.00 91.62 88 LEU A C 1
ATOM 695 O O . LEU A 1 88 ? 4.085 -6.595 -19.462 1.00 91.62 88 LEU A O 1
ATOM 699 N N . ASN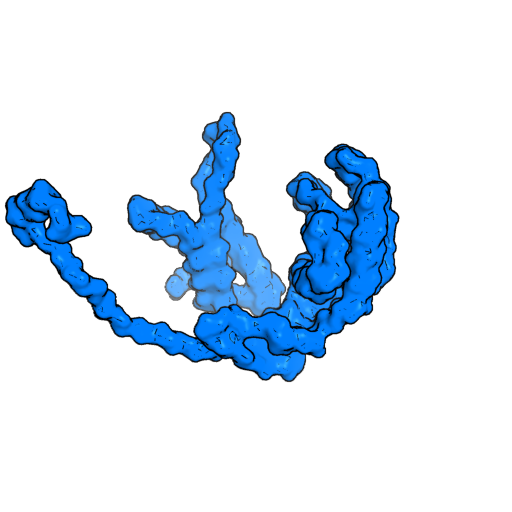 A 1 89 ? 5.653 -7.343 -20.869 1.00 88.12 89 ASN A N 1
ATOM 700 C CA . ASN A 1 89 ? 4.920 -6.969 -22.083 1.00 88.12 89 ASN A CA 1
ATOM 701 C C . ASN A 1 89 ? 3.691 -7.849 -22.377 1.00 88.12 89 ASN A C 1
ATOM 703 O O . ASN A 1 89 ? 2.878 -7.498 -23.228 1.00 88.12 89 ASN A O 1
ATOM 707 N N . LYS A 1 90 ? 3.557 -9.005 -21.715 1.00 88.31 90 LYS A N 1
ATOM 708 C CA . LYS A 1 90 ? 2.452 -9.956 -21.921 1.00 88.31 90 LYS A CA 1
ATOM 709 C C . LYS A 1 90 ? 1.372 -9.869 -20.848 1.00 88.31 90 LYS A C 1
ATOM 711 O O . LYS A 1 90 ? 0.283 -10.398 -21.058 1.00 88.31 90 LYS A O 1
ATOM 716 N N . VAL A 1 91 ? 1.658 -9.275 -19.688 1.00 86.88 91 VAL A N 1
ATOM 717 C CA . VAL A 1 91 ? 0.686 -9.235 -18.590 1.00 86.88 91 VAL A CA 1
ATOM 718 C C . VAL A 1 91 ? -0.430 -8.223 -18.896 1.00 86.88 91 VAL A C 1
ATOM 720 O O . VAL A 1 91 ? -0.143 -7.069 -19.212 1.00 86.88 91 VAL A O 1
ATOM 723 N N . PRO A 1 92 ? -1.715 -8.609 -18.789 1.00 83.00 92 PRO A N 1
ATOM 724 C CA . PRO A 1 92 ? -2.841 -7.743 -19.133 1.00 83.00 92 PRO A CA 1
ATOM 725 C C . PRO A 1 92 ? -3.197 -6.813 -17.963 1.00 83.00 92 PRO A C 1
ATOM 727 O O . PRO A 1 92 ? -4.291 -6.875 -17.412 1.00 83.00 92 PRO A O 1
ATOM 730 N N . VAL A 1 93 ? -2.243 -5.981 -17.549 1.00 81.81 93 VAL A N 1
ATOM 731 C CA . VAL A 1 93 ? -2.394 -5.014 -16.442 1.00 81.81 93 VAL A CA 1
ATOM 732 C C . VAL A 1 93 ? -2.750 -3.608 -16.927 1.00 81.81 93 VAL A C 1
ATOM 734 O O . VAL A 1 93 ? -2.946 -2.717 -16.116 1.00 81.81 93 VAL A O 1
ATOM 737 N N . GLY A 1 94 ? -2.813 -3.383 -18.244 1.00 82.81 94 GLY A N 1
ATOM 738 C CA . GLY A 1 94 ? -3.166 -2.080 -18.819 1.00 82.81 94 GLY A CA 1
ATOM 739 C C . GLY A 1 94 ? -2.077 -1.006 -18.709 1.00 82.81 94 GLY A C 1
ATOM 740 O O . GLY A 1 94 ? -2.352 0.157 -18.990 1.00 82.81 94 GLY A O 1
ATOM 741 N N . ILE A 1 95 ? -0.852 -1.375 -18.322 1.00 88.69 95 ILE A N 1
ATOM 742 C CA . ILE A 1 95 ? 0.311 -0.478 -18.262 1.00 88.69 95 ILE A CA 1
ATOM 743 C C . ILE A 1 95 ? 1.116 -0.642 -19.544 1.00 88.69 95 ILE A C 1
ATOM 745 O O . ILE A 1 95 ? 1.478 -1.758 -19.922 1.00 88.69 95 ILE A O 1
ATOM 749 N N . HIS A 1 96 ? 1.411 0.472 -20.210 1.00 89.19 96 HIS A N 1
ATOM 750 C CA . HIS A 1 96 ? 2.271 0.467 -21.384 1.00 89.19 96 HIS A CA 1
ATOM 751 C C . HIS A 1 96 ? 3.744 0.545 -20.967 1.00 89.19 96 HIS A C 1
ATOM 753 O O . HIS A 1 96 ? 4.177 1.540 -20.386 1.00 89.19 96 HIS A O 1
ATOM 759 N N . PHE A 1 97 ? 4.511 -0.498 -21.285 1.00 89.69 97 PHE A N 1
ATOM 760 C CA . PHE A 1 97 ? 5.956 -0.542 -21.075 1.00 89.69 97 PHE A CA 1
ATOM 761 C C . PHE A 1 97 ? 6.674 -0.268 -22.403 1.00 89.69 97 PHE A C 1
ATOM 763 O O . PHE A 1 97 ? 6.705 -1.127 -23.285 1.00 89.69 97 PHE A O 1
ATOM 770 N N . GLN A 1 98 ? 7.291 0.909 -22.548 1.00 90.56 98 GLN A N 1
ATOM 771 C CA . GLN A 1 98 ? 8.234 1.153 -23.644 1.00 90.56 98 GLN A CA 1
ATOM 772 C C . GLN A 1 98 ? 9.455 0.235 -23.463 1.00 90.56 98 GLN A C 1
ATOM 774 O O . GLN A 1 98 ? 9.758 -0.200 -22.351 1.00 90.56 98 GLN A O 1
ATOM 779 N N . ARG A 1 99 ? 10.199 -0.072 -24.530 1.00 90.44 99 ARG A N 1
ATOM 780 C CA . ARG A 1 99 ? 11.445 -0.844 -24.403 1.00 90.44 99 ARG A CA 1
ATOM 781 C C . ARG A 1 99 ? 12.447 -0.096 -23.497 1.00 90.44 99 ARG A C 1
ATOM 783 O O . ARG A 1 99 ? 12.808 1.028 -23.842 1.00 90.44 99 ARG A O 1
ATOM 790 N N . PRO A 1 100 ? 12.934 -0.703 -22.397 1.00 91.31 100 PRO A N 1
ATOM 791 C CA . PRO A 1 100 ? 13.874 -0.046 -21.498 1.00 91.31 100 PRO A CA 1
ATOM 792 C C . PRO A 1 100 ? 15.270 0.063 -22.102 1.00 91.31 100 PRO A C 1
ATOM 794 O O . PRO A 1 100 ? 15.673 -0.740 -22.953 1.00 91.31 100 PRO A O 1
ATOM 797 N N . GLY A 1 101 ? 16.057 0.990 -21.559 1.00 89.25 101 GLY A N 1
ATOM 798 C CA . GLY A 1 101 ? 17.509 0.918 -21.664 1.00 89.25 101 GLY A CA 1
ATOM 799 C C . GLY A 1 101 ? 18.041 -0.212 -20.779 1.00 89.25 101 GLY A C 1
ATOM 800 O O . GLY A 1 101 ? 17.888 -0.177 -19.559 1.00 89.25 101 GLY A O 1
ATOM 801 N N . MET A 1 102 ? 18.666 -1.217 -21.389 1.00 89.38 102 MET A N 1
ATOM 802 C CA . MET A 1 102 ? 19.329 -2.299 -20.657 1.00 89.38 102 MET A CA 1
ATOM 803 C C . MET A 1 102 ? 20.706 -1.824 -20.186 1.00 89.38 102 MET A C 1
ATOM 805 O O . MET A 1 102 ? 21.489 -1.301 -20.983 1.00 89.38 102 MET A O 1
ATOM 809 N N . MET A 1 103 ? 20.997 -1.996 -18.898 1.00 87.38 103 MET A N 1
ATOM 810 C CA . MET A 1 103 ? 22.273 -1.618 -18.294 1.00 87.38 103 MET A CA 1
ATOM 811 C C . MET A 1 103 ? 22.894 -2.826 -17.595 1.00 87.38 103 MET A C 1
ATOM 813 O O . MET A 1 103 ? 22.444 -3.246 -16.531 1.00 87.38 103 MET A O 1
ATOM 817 N N . GLU A 1 104 ? 23.959 -3.362 -18.176 1.00 88.75 104 GLU A N 1
ATOM 818 C CA . GLU A 1 104 ? 24.765 -4.376 -17.506 1.00 88.75 104 GLU A CA 1
ATOM 819 C C . GLU A 1 104 ? 25.757 -3.710 -16.545 1.00 88.75 104 GLU A C 1
ATOM 821 O O . GLU A 1 104 ? 26.392 -2.713 -16.893 1.00 88.75 104 GLU A O 1
ATOM 826 N N . TYR A 1 105 ? 25.900 -4.262 -15.341 1.00 85.19 105 TYR A N 1
ATOM 827 C CA . TYR A 1 105 ? 26.906 -3.836 -14.371 1.00 85.19 105 TYR A CA 1
ATOM 828 C C . TYR A 1 105 ? 27.616 -5.042 -13.737 1.00 85.19 105 TYR A C 1
ATOM 830 O O . TYR A 1 105 ? 27.107 -6.167 -13.728 1.00 85.19 105 TYR A O 1
ATOM 838 N N . ASP A 1 106 ? 28.825 -4.803 -13.230 1.00 83.75 106 ASP A N 1
ATOM 839 C CA . ASP A 1 106 ? 29.595 -5.793 -12.471 1.00 83.75 106 ASP A CA 1
ATOM 840 C C . ASP A 1 106 ? 28.961 -6.017 -11.088 1.00 83.75 106 ASP A C 1
ATOM 842 O O . ASP A 1 106 ? 28.382 -5.091 -10.537 1.00 83.75 106 ASP A O 1
ATOM 846 N N . ASP A 1 107 ? 29.071 -7.211 -10.502 1.00 79.38 107 ASP A N 1
ATOM 847 C CA . ASP A 1 107 ? 28.371 -7.630 -9.268 1.00 79.38 107 ASP A CA 1
ATOM 848 C C . ASP A 1 107 ? 28.978 -7.006 -7.990 1.00 79.38 107 ASP A C 1
ATOM 850 O O . ASP A 1 107 ? 29.263 -7.679 -7.002 1.00 79.38 107 ASP A O 1
ATOM 854 N N . ARG A 1 108 ? 29.222 -5.693 -8.035 1.00 80.69 108 ARG A N 1
ATOM 855 C CA . ARG A 1 108 ? 29.762 -4.838 -6.979 1.00 80.69 108 ARG A CA 1
ATOM 856 C C . ARG A 1 108 ? 28.858 -3.623 -6.804 1.00 80.69 108 ARG A C 1
ATOM 858 O O . ARG A 1 108 ? 28.448 -2.993 -7.782 1.00 80.69 108 ARG A O 1
ATOM 865 N N . GLN A 1 109 ? 28.570 -3.261 -5.559 1.00 73.69 109 GLN A N 1
ATOM 866 C CA . GLN A 1 109 ? 27.657 -2.162 -5.236 1.00 73.69 109 GLN A CA 1
ATOM 867 C C . GLN A 1 109 ? 28.140 -0.817 -5.805 1.00 73.69 109 GLN A C 1
ATOM 869 O O . GLN A 1 109 ? 27.339 -0.038 -6.319 1.00 73.69 109 GLN A O 1
ATOM 874 N N . GLU A 1 110 ? 29.449 -0.559 -5.800 1.00 78.62 110 GLU A N 1
ATOM 875 C CA . GLU A 1 110 ? 30.030 0.674 -6.341 1.00 78.62 110 GLU A CA 1
ATOM 876 C C . GLU A 1 110 ? 29.944 0.735 -7.871 1.00 78.62 110 GLU A C 1
ATOM 878 O O . GLU A 1 110 ? 29.883 1.818 -8.455 1.00 78.62 110 GLU A O 1
ATOM 883 N N . ALA A 1 111 ? 29.961 -0.419 -8.546 1.00 77.50 111 ALA A N 1
ATOM 884 C CA . ALA A 1 111 ? 29.783 -0.484 -9.993 1.00 77.50 111 ALA A CA 1
ATOM 885 C C . ALA A 1 111 ? 28.344 -0.122 -10.378 1.00 77.50 111 ALA A C 1
ATOM 887 O O . ALA A 1 111 ? 28.153 0.662 -11.307 1.00 77.50 111 ALA A O 1
ATOM 888 N N . LEU A 1 112 ? 27.359 -0.612 -9.616 1.00 76.31 112 LEU A N 1
ATOM 889 C CA . LEU A 1 112 ? 25.961 -0.218 -9.768 1.00 76.31 112 LEU A CA 1
ATOM 890 C C . LEU A 1 112 ? 25.795 1.289 -9.550 1.00 76.31 112 LEU A C 1
ATOM 892 O O . LEU A 1 112 ? 25.314 1.977 -10.440 1.00 76.31 112 LEU A O 1
ATOM 896 N N . LEU A 1 113 ? 26.254 1.829 -8.416 1.00 76.00 113 LEU A N 1
ATOM 897 C CA . LEU A 1 113 ? 26.089 3.256 -8.110 1.00 76.00 113 LEU A CA 1
ATOM 898 C C . LEU A 1 113 ? 26.709 4.165 -9.177 1.00 76.00 113 LEU A C 1
ATOM 900 O O . LEU A 1 113 ? 26.052 5.103 -9.622 1.00 76.00 113 LEU A O 1
ATOM 904 N N . ARG A 1 114 ? 27.920 3.853 -9.656 1.00 76.62 114 ARG A N 1
ATOM 905 C CA . ARG A 1 114 ? 28.550 4.616 -10.746 1.00 76.62 114 ARG A CA 1
ATOM 906 C C . ARG A 1 114 ? 27.766 4.530 -12.052 1.00 76.62 114 ARG A C 1
ATOM 908 O O . ARG A 1 114 ? 27.580 5.550 -12.710 1.00 76.62 114 ARG A O 1
ATOM 915 N N . ALA A 1 115 ? 27.304 3.336 -12.424 1.00 73.50 115 ALA A N 1
ATOM 916 C CA . ALA A 1 115 ? 26.530 3.145 -13.648 1.00 73.50 115 ALA A CA 1
ATOM 917 C C . ALA A 1 115 ? 25.211 3.936 -13.610 1.00 73.50 115 ALA A C 1
ATOM 919 O O . ALA A 1 115 ? 24.800 4.514 -14.617 1.00 73.50 115 ALA A O 1
ATOM 920 N N . LEU A 1 116 ? 24.592 4.021 -12.432 1.00 73.56 116 LEU A N 1
ATOM 921 C CA . LEU A 1 116 ? 23.373 4.788 -12.212 1.00 73.56 116 LEU A CA 1
ATOM 922 C C . LEU A 1 116 ? 23.625 6.293 -12.212 1.00 73.56 116 LEU A C 1
ATOM 924 O O . LEU A 1 116 ? 22.945 7.006 -12.940 1.00 73.56 116 LEU A O 1
ATOM 928 N N . GLN A 1 117 ? 24.642 6.781 -11.498 1.00 72.50 117 GLN A N 1
ATOM 929 C CA . GLN A 1 117 ? 25.008 8.204 -11.486 1.00 72.50 117 GLN A CA 1
ATOM 930 C C . GLN A 1 117 ? 25.313 8.748 -12.888 1.00 72.50 117 GLN A C 1
ATOM 932 O O . GLN A 1 117 ? 24.982 9.888 -13.194 1.00 72.50 117 GLN A O 1
ATOM 937 N N . GLN A 1 118 ? 25.893 7.931 -13.770 1.00 69.38 118 GLN A N 1
ATOM 938 C CA . GLN A 1 118 ? 26.186 8.329 -15.150 1.00 69.38 118 GLN A CA 1
ATOM 939 C C . GLN A 1 118 ? 24.944 8.464 -16.045 1.00 69.38 118 GLN A C 1
ATOM 941 O O . GLN A 1 118 ? 25.037 9.071 -17.110 1.00 69.38 118 GLN A O 1
ATOM 946 N N . ARG A 1 119 ? 23.799 7.883 -15.661 1.00 65.81 119 ARG A N 1
ATOM 947 C CA . ARG A 1 119 ? 22.570 7.863 -16.479 1.00 65.81 119 ARG A CA 1
ATOM 948 C C . ARG A 1 119 ? 21.331 8.419 -15.776 1.00 65.81 119 ARG A C 1
ATOM 950 O O . ARG A 1 119 ? 20.269 8.474 -16.391 1.00 65.81 119 ARG A O 1
ATOM 957 N N . ALA A 1 120 ? 21.457 8.838 -14.519 1.00 57.88 120 ALA A N 1
ATOM 958 C CA . ALA A 1 120 ? 20.372 9.354 -13.697 1.00 57.88 120 ALA A CA 1
ATOM 959 C C . ALA A 1 120 ? 19.996 10.789 -14.092 1.00 57.88 120 ALA A C 1
ATOM 961 O O . ALA A 1 120 ? 20.273 11.754 -13.386 1.00 57.88 120 ALA A O 1
ATOM 962 N N . VAL A 1 121 ? 19.334 10.921 -15.238 1.00 48.62 121 VAL A N 1
ATOM 963 C CA . VAL A 1 121 ? 18.542 12.100 -15.578 1.00 48.62 121 VAL A CA 1
ATOM 964 C C . VAL A 1 121 ? 17.189 11.580 -16.080 1.00 48.62 121 VAL A C 1
ATOM 966 O O . VAL A 1 121 ? 17.064 11.170 -17.228 1.00 48.62 121 VAL A O 1
ATOM 969 N N . GLN A 1 122 ? 16.190 11.557 -15.184 1.00 44.66 122 GLN A N 1
ATOM 970 C CA . GLN A 1 122 ? 14.748 11.369 -15.463 1.00 44.66 122 GLN A CA 1
ATOM 971 C C . GLN A 1 122 ? 14.226 9.960 -15.858 1.00 44.66 122 GLN A C 1
ATOM 973 O O . GLN A 1 122 ? 13.418 9.861 -16.780 1.00 44.66 122 GLN A O 1
ATOM 978 N N . GLN A 1 123 ? 14.613 8.855 -15.198 1.00 46.66 123 GLN A N 1
ATOM 979 C CA . GLN A 1 123 ? 14.173 7.505 -15.630 1.00 46.66 123 GLN A CA 1
ATOM 980 C C . GLN A 1 123 ? 13.765 6.581 -14.482 1.00 46.66 123 GLN A C 1
ATOM 982 O O . GLN A 1 123 ? 14.550 6.367 -13.574 1.00 46.66 123 GLN A O 1
ATOM 987 N N . VAL A 1 124 ? 12.591 5.944 -14.557 1.00 52.69 124 VAL A N 1
ATOM 988 C CA . VAL A 1 124 ? 12.177 4.898 -13.597 1.00 52.69 124 VAL A CA 1
ATOM 989 C C . VAL A 1 124 ? 13.154 3.729 -13.660 1.00 52.69 124 VAL A C 1
ATOM 991 O O . VAL A 1 124 ? 13.537 3.303 -14.751 1.00 52.69 124 VAL A O 1
ATOM 994 N N . GLN A 1 125 ? 13.565 3.189 -12.517 1.00 58.28 125 GLN A N 1
ATOM 995 C CA . GLN A 1 125 ? 14.663 2.228 -12.478 1.00 58.28 125 GLN A CA 1
ATOM 996 C C . GLN A 1 125 ? 14.242 0.867 -11.924 1.00 58.28 125 GLN A C 1
ATOM 998 O O . GLN A 1 125 ? 13.669 0.765 -10.844 1.00 58.28 125 GLN A O 1
ATOM 1003 N N . MET A 1 126 ? 14.590 -0.206 -12.631 1.00 54.88 126 MET A N 1
ATOM 1004 C CA . MET A 1 126 ? 14.556 -1.571 -12.107 1.00 54.88 126 MET A CA 1
ATOM 1005 C C . MET A 1 126 ? 15.979 -2.029 -11.751 1.00 54.88 126 MET A C 1
ATOM 1007 O O . MET A 1 126 ? 16.872 -1.993 -12.604 1.00 54.88 126 MET A O 1
ATOM 1011 N N . SER A 1 127 ? 16.188 -2.486 -10.514 1.00 54.34 127 SER A N 1
ATOM 1012 C CA . SER A 1 127 ? 17.476 -3.008 -10.020 1.00 54.34 127 SER A CA 1
ATOM 1013 C C . SER A 1 127 ? 17.328 -4.419 -9.458 1.00 54.34 127 SER A C 1
ATOM 1015 O O . SER A 1 127 ? 16.314 -4.750 -8.862 1.00 54.34 127 SER A O 1
ATOM 1017 N N . PHE A 1 128 ? 18.345 -5.273 -9.569 1.00 50.28 128 PHE A N 1
ATOM 1018 C CA . PHE A 1 128 ? 18.310 -6.607 -8.938 1.00 50.28 128 PHE A CA 1
ATOM 1019 C C . PHE A 1 128 ? 18.935 -6.642 -7.531 1.00 50.28 128 PHE A C 1
ATOM 1021 O O . PHE A 1 128 ? 19.207 -7.719 -7.002 1.00 50.28 128 PHE A O 1
ATOM 1028 N N . HIS A 1 129 ? 19.154 -5.476 -6.909 1.00 44.62 129 HIS A N 1
ATOM 1029 C CA . HIS A 1 129 ? 19.766 -5.349 -5.585 1.00 44.62 129 HIS A CA 1
ATOM 1030 C C . HIS A 1 129 ? 19.183 -4.151 -4.813 1.00 44.62 129 HIS A C 1
ATOM 1032 O O . HIS A 1 129 ? 18.998 -3.099 -5.427 1.00 44.62 129 HIS A O 1
ATOM 1038 N N . PRO A 1 130 ? 18.910 -4.256 -3.495 1.00 39.31 130 PRO A N 1
ATOM 1039 C CA . PRO A 1 130 ? 18.494 -3.109 -2.696 1.00 39.31 130 PRO A CA 1
ATOM 1040 C C . PRO A 1 130 ? 19.646 -2.103 -2.599 1.00 39.31 130 PRO A C 1
ATOM 1042 O O . PRO A 1 130 ? 20.692 -2.395 -2.026 1.00 39.31 130 PRO A O 1
ATOM 1045 N N . THR A 1 131 ? 19.459 -0.913 -3.156 1.00 48.34 131 THR A N 1
ATOM 1046 C CA . THR A 1 131 ? 20.343 0.241 -2.948 1.00 48.34 131 THR A CA 1
ATOM 1047 C C . THR A 1 131 ? 19.541 1.317 -2.234 1.00 48.34 131 THR A C 1
ATOM 1049 O O . THR A 1 131 ? 18.863 2.122 -2.868 1.00 48.34 131 THR A O 1
ATOM 1052 N N . GLN A 1 132 ? 19.592 1.314 -0.902 1.00 44.59 132 GLN A N 1
ATOM 1053 C CA . GLN A 1 132 ? 18.964 2.350 -0.073 1.00 44.59 132 GLN A CA 1
ATOM 1054 C C . GLN A 1 132 ? 19.555 3.750 -0.341 1.00 44.59 132 GLN A C 1
ATOM 1056 O O . GLN A 1 132 ? 18.881 4.747 -0.110 1.00 44.59 132 GLN A O 1
ATOM 1061 N N . SER A 1 133 ? 20.772 3.831 -0.894 1.00 47.00 133 SER A N 1
ATOM 1062 C CA . SER A 1 133 ? 21.506 5.081 -1.127 1.00 47.00 133 SER A CA 1
ATOM 1063 C C . SER A 1 133 ? 21.037 5.916 -2.325 1.00 47.00 133 SER A C 1
ATOM 1065 O O . SER A 1 133 ? 21.339 7.100 -2.372 1.00 47.00 133 SER A O 1
ATOM 1067 N N . LEU A 1 134 ? 20.292 5.357 -3.289 1.00 50.28 134 LEU A N 1
ATOM 1068 C CA . LEU A 1 134 ? 19.839 6.143 -4.452 1.00 50.28 134 LEU A CA 1
ATOM 1069 C C . LEU A 1 134 ? 18.763 7.162 -4.079 1.00 50.28 134 LEU A C 1
ATOM 1071 O O . LEU A 1 134 ? 18.780 8.269 -4.595 1.00 50.28 134 LEU A O 1
ATOM 1075 N N . SER A 1 135 ? 17.863 6.812 -3.158 1.00 53.25 135 SER A N 1
ATOM 1076 C CA . SER A 1 135 ? 16.698 7.639 -2.820 1.00 53.25 135 SER A CA 1
ATOM 1077 C C . SER A 1 135 ? 17.058 8.974 -2.157 1.00 53.25 135 SER A C 1
ATOM 1079 O O . SER A 1 135 ? 16.226 9.875 -2.144 1.00 53.25 135 SER A O 1
ATOM 1081 N N . VAL A 1 136 ? 18.265 9.092 -1.592 1.00 55.59 136 VAL A N 1
ATOM 1082 C CA . VAL A 1 136 ? 18.734 10.297 -0.889 1.00 55.59 136 VAL A CA 1
ATOM 1083 C C . VAL A 1 136 ? 19.368 11.292 -1.865 1.00 55.59 136 VAL A C 1
ATOM 1085 O O . VAL A 1 136 ? 19.042 12.474 -1.817 1.00 55.59 136 VAL A O 1
ATOM 1088 N N . ASP A 1 137 ? 20.204 10.811 -2.790 1.00 53.53 137 ASP A N 1
ATOM 1089 C CA . ASP A 1 137 ? 20.957 11.673 -3.714 1.00 53.53 137 ASP A CA 1
ATOM 1090 C C . ASP A 1 137 ? 20.262 11.862 -5.074 1.00 53.53 137 ASP A C 1
ATOM 1092 O O . ASP A 1 137 ? 20.532 12.823 -5.794 1.00 53.53 137 ASP A O 1
ATOM 1096 N N . CYS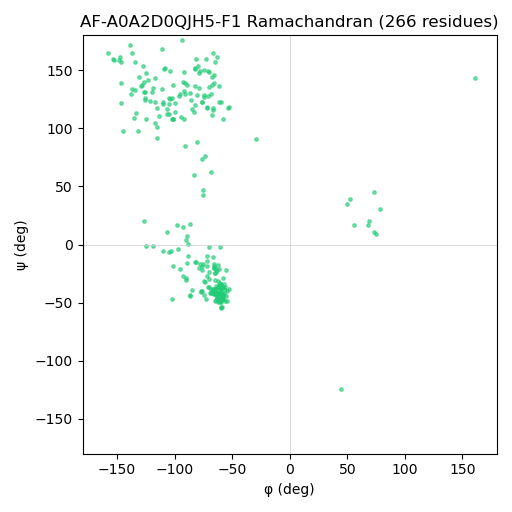 A 1 138 ? 19.360 10.951 -5.451 1.00 59.53 138 CYS A N 1
ATOM 1097 C CA . CYS A 1 138 ? 18.614 11.004 -6.702 1.00 59.53 138 CYS A CA 1
ATOM 1098 C C . CYS A 1 138 ? 17.191 10.449 -6.500 1.00 59.53 138 CYS A C 1
ATOM 1100 O O . CYS A 1 138 ? 16.996 9.231 -6.553 1.00 59.53 138 CYS A O 1
ATOM 1102 N N . PRO A 1 139 ? 16.173 11.306 -6.288 1.00 64.06 139 PRO A N 1
ATOM 1103 C CA . PRO A 1 139 ? 14.803 10.882 -6.003 1.00 64.06 139 PRO A CA 1
ATOM 1104 C C . PRO A 1 139 ? 14.132 10.333 -7.267 1.00 64.06 139 PRO A C 1
ATOM 1106 O O . PRO A 1 139 ? 13.322 10.987 -7.918 1.00 64.06 139 PRO A O 1
ATOM 1109 N N . THR A 1 140 ? 14.506 9.112 -7.630 1.00 71.94 140 THR A N 1
ATOM 1110 C CA . THR A 1 140 ? 14.036 8.416 -8.819 1.00 71.94 140 THR A CA 1
ATOM 1111 C C . THR A 1 140 ? 13.277 7.158 -8.400 1.00 71.94 140 THR A C 1
ATOM 1113 O O . THR A 1 140 ? 13.854 6.298 -7.719 1.00 71.94 140 THR A O 1
ATOM 1116 N N . PRO A 1 141 ? 12.002 6.999 -8.810 1.00 79.81 141 PRO A N 1
ATOM 1117 C CA . PRO A 1 141 ? 11.226 5.801 -8.521 1.00 79.81 141 PRO A CA 1
ATOM 1118 C C . PRO A 1 141 ? 11.977 4.537 -8.952 1.00 79.81 141 PRO A C 1
ATOM 1120 O O . PRO A 1 141 ? 12.304 4.351 -10.124 1.00 79.81 141 PRO A O 1
ATOM 1123 N N . SER A 1 142 ? 12.272 3.671 -7.981 1.00 81.06 142 SER A N 1
ATOM 1124 C CA . SER A 1 142 ? 13.121 2.494 -8.180 1.00 81.06 142 SER A CA 1
ATOM 1125 C C . SER A 1 142 ? 12.442 1.231 -7.663 1.00 81.06 142 SER A C 1
ATOM 1127 O O . SER A 1 142 ? 11.866 1.229 -6.574 1.00 81.06 142 SER A O 1
ATOM 1129 N N . GLN A 1 143 ? 12.512 0.129 -8.403 1.00 86.44 143 GLN A N 1
ATOM 1130 C CA . GLN A 1 143 ? 11.910 -1.155 -8.058 1.00 86.44 143 GLN A CA 1
ATOM 1131 C C . GLN A 1 143 ? 12.958 -2.266 -8.092 1.00 86.44 143 GLN A C 1
ATOM 1133 O O . GLN A 1 143 ? 13.621 -2.493 -9.100 1.00 86.44 143 GLN A O 1
ATOM 1138 N N . CYS A 1 144 ? 13.092 -2.973 -6.967 1.00 85.62 144 CYS A N 1
ATOM 1139 C CA . CYS A 1 144 ? 14.071 -4.040 -6.829 1.00 85.62 144 CYS A CA 1
ATOM 1140 C C . CYS A 1 144 ? 13.429 -5.420 -6.967 1.00 85.62 144 CYS A C 1
ATOM 1142 O O . CYS A 1 144 ? 12.362 -5.658 -6.401 1.00 85.62 144 CYS A O 1
ATOM 1144 N N . VAL A 1 145 ? 14.069 -6.337 -7.694 1.00 86.56 145 VAL A N 1
ATOM 1145 C CA . VAL A 1 145 ? 13.581 -7.718 -7.843 1.00 86.56 145 VAL A CA 1
ATOM 1146 C C . VAL A 1 145 ? 14.723 -8.700 -7.653 1.00 86.56 145 VAL A C 1
ATOM 1148 O O . VAL A 1 145 ? 15.796 -8.534 -8.217 1.00 86.56 145 VAL A O 1
ATOM 1151 N N . VAL A 1 146 ? 14.511 -9.744 -6.858 1.00 85.88 146 VAL A N 1
ATOM 1152 C CA . VAL A 1 146 ? 15.561 -10.731 -6.596 1.00 85.88 146 VAL A CA 1
ATOM 1153 C C . VAL A 1 146 ? 15.548 -11.796 -7.691 1.00 85.88 146 VAL A C 1
ATOM 1155 O O . VAL A 1 146 ? 14.534 -12.446 -7.905 1.00 85.88 146 VAL A O 1
ATOM 1158 N N . ALA A 1 147 ? 16.672 -12.018 -8.376 1.00 86.25 147 ALA A N 1
ATOM 1159 C CA . ALA A 1 147 ? 16.710 -12.874 -9.570 1.00 86.25 147 ALA A CA 1
ATOM 1160 C C . ALA A 1 147 ? 16.179 -14.306 -9.344 1.00 86.25 147 ALA A C 1
ATOM 1162 O O . ALA A 1 147 ? 15.490 -14.843 -10.210 1.00 86.25 147 ALA A O 1
ATOM 1163 N N . H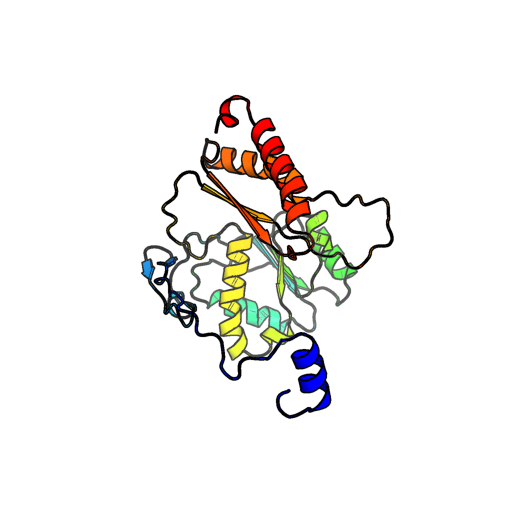IS A 1 148 ? 16.432 -14.903 -8.172 1.00 85.44 148 HIS A N 1
ATOM 1164 C CA . HIS A 1 148 ? 15.986 -16.269 -7.868 1.00 85.44 148 HIS A CA 1
ATOM 1165 C C . HIS A 1 148 ? 14.454 -16.417 -7.820 1.00 85.44 148 HIS A C 1
ATOM 1167 O O . HIS A 1 148 ? 13.940 -17.513 -8.041 1.00 85.44 148 HIS A O 1
ATOM 1173 N N . THR A 1 149 ? 13.706 -15.337 -7.555 1.00 84.50 149 THR A N 1
ATOM 1174 C CA . THR A 1 149 ? 12.233 -15.383 -7.539 1.00 84.50 149 THR A CA 1
A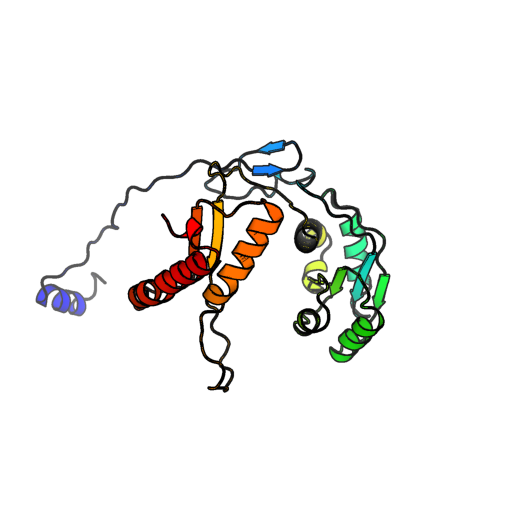TOM 1175 C C . THR A 1 149 ? 11.648 -15.448 -8.950 1.00 84.50 149 THR A C 1
ATOM 1177 O O . THR A 1 149 ? 10.498 -15.843 -9.124 1.00 84.50 149 THR A O 1
ATOM 1180 N N . LEU A 1 150 ? 12.451 -15.118 -9.967 1.00 87.38 150 LEU A N 1
ATOM 1181 C CA . LEU A 1 150 ? 12.053 -15.066 -11.373 1.00 87.38 150 LEU A CA 1
ATOM 1182 C C . LEU A 1 150 ? 12.540 -16.269 -12.188 1.00 87.38 150 LEU A C 1
ATOM 1184 O O . LEU A 1 150 ? 12.188 -16.396 -13.358 1.00 87.38 150 LEU A O 1
ATOM 1188 N N . SER A 1 151 ? 13.339 -17.159 -11.594 1.00 80.00 151 SER A N 1
ATOM 1189 C CA . SER A 1 151 ? 13.993 -18.263 -12.308 1.00 80.00 151 SER A CA 1
ATOM 1190 C C . SER A 1 151 ? 13.024 -19.290 -12.902 1.00 80.00 151 SER A C 1
ATOM 1192 O O . SER A 1 151 ? 13.400 -20.031 -13.806 1.00 80.00 151 SER A O 1
ATOM 1194 N N . ARG A 1 152 ? 11.782 -19.369 -12.403 1.00 87.81 152 ARG A N 1
ATOM 1195 C CA . ARG A 1 152 ? 10.766 -20.319 -12.880 1.00 87.81 152 ARG A CA 1
ATOM 1196 C C . ARG A 1 152 ? 9.721 -19.601 -13.743 1.00 87.81 152 ARG A C 1
ATOM 1198 O O . ARG A 1 152 ? 9.006 -18.755 -13.205 1.00 87.81 152 ARG A O 1
ATOM 1205 N N . PRO A 1 153 ? 9.529 -19.978 -15.023 1.00 85.81 153 PRO A N 1
ATOM 1206 C CA . PRO A 1 153 ? 8.577 -19.306 -15.917 1.00 85.81 153 PRO A CA 1
ATOM 1207 C C . PRO A 1 153 ? 7.133 -19.252 -15.393 1.00 85.81 153 PRO A C 1
ATOM 1209 O O . PRO A 1 153 ? 6.465 -18.230 -15.513 1.00 85.81 153 PRO A O 1
ATOM 1212 N N . GLN A 1 154 ? 6.654 -20.327 -14.755 1.00 86.50 154 GLN A N 1
ATOM 1213 C CA . GLN A 1 154 ? 5.309 -20.366 -14.160 1.00 86.50 154 GLN A CA 1
ATOM 1214 C C . GLN A 1 154 ? 5.155 -19.349 -13.019 1.00 86.50 154 GLN A C 1
ATOM 1216 O O . GLN A 1 154 ? 4.135 -18.674 -12.914 1.00 86.50 154 GLN A O 1
ATOM 1221 N N . THR A 1 155 ? 6.185 -19.211 -12.183 1.00 87.19 155 THR A N 1
ATOM 1222 C CA . THR A 1 155 ? 6.230 -18.237 -11.086 1.00 87.19 155 THR A CA 1
ATOM 1223 C C . THR A 1 155 ? 6.364 -16.810 -11.620 1.00 87.19 155 THR A C 1
ATOM 1225 O O . THR A 1 155 ? 5.732 -15.891 -11.109 1.00 87.19 155 THR A O 1
ATOM 1228 N N . LEU A 1 156 ? 7.120 -16.612 -12.699 1.00 89.75 156 LEU A N 1
ATOM 1229 C CA . LEU A 1 156 ? 7.271 -15.308 -13.336 1.00 89.75 156 LEU A CA 1
ATOM 1230 C C . LEU A 1 156 ? 5.925 -14.739 -13.815 1.00 89.75 156 LEU A C 1
ATOM 1232 O O . LEU A 1 156 ? 5.662 -13.559 -13.607 1.00 89.75 156 LEU A O 1
ATOM 1236 N N . MET A 1 157 ? 5.037 -15.575 -14.362 1.00 87.88 157 MET A N 1
ATOM 1237 C CA . MET A 1 157 ? 3.695 -15.155 -14.793 1.00 87.88 157 MET A CA 1
ATOM 1238 C C . MET A 1 157 ? 2.788 -14.696 -13.640 1.00 87.88 157 MET A C 1
ATOM 1240 O O . MET A 1 157 ? 1.864 -13.919 -13.870 1.00 87.88 157 MET A O 1
ATOM 1244 N N . THR A 1 158 ? 3.031 -15.149 -12.405 1.00 88.81 158 THR A N 1
ATOM 1245 C CA . THR A 1 158 ? 2.251 -14.729 -11.227 1.00 88.81 158 THR A CA 1
ATOM 1246 C C . THR A 1 158 ? 2.872 -13.537 -10.503 1.00 88.81 158 THR A C 1
ATOM 1248 O O . THR A 1 158 ? 2.152 -12.750 -9.886 1.00 88.81 158 THR A O 1
ATOM 1251 N N . ILE A 1 159 ? 4.195 -13.371 -10.597 1.00 91.06 159 ILE A N 1
ATOM 1252 C CA . ILE A 1 159 ? 4.930 -12.256 -9.990 1.00 91.06 159 ILE A CA 1
ATOM 1253 C C . ILE A 1 159 ? 4.917 -11.015 -10.887 1.00 91.06 159 ILE A C 1
ATOM 1255 O O . ILE A 1 159 ? 4.771 -9.907 -10.374 1.00 91.06 159 ILE A O 1
ATOM 1259 N N . ALA A 1 160 ? 5.038 -11.166 -12.209 1.00 91.94 160 ALA A N 1
ATOM 1260 C CA . ALA A 1 160 ? 5.124 -10.035 -13.132 1.00 91.94 160 ALA A CA 1
ATOM 1261 C C . ALA A 1 160 ? 3.939 -9.055 -13.013 1.00 91.94 160 ALA A C 1
ATOM 1263 O O . ALA A 1 160 ? 4.212 -7.864 -12.886 1.00 91.94 160 ALA A O 1
ATOM 1264 N N . PRO A 1 161 ? 2.661 -9.492 -12.918 1.00 90.69 161 PRO A N 1
ATOM 1265 C CA . PRO A 1 161 ? 1.553 -8.568 -12.675 1.00 90.69 161 PRO A CA 1
ATOM 1266 C C . PRO A 1 161 ? 1.709 -7.771 -11.371 1.00 90.69 161 PRO A C 1
ATOM 1268 O O . PRO A 1 161 ? 1.386 -6.589 -11.333 1.00 90.69 161 PRO A O 1
ATOM 1271 N N . LYS A 1 162 ? 2.253 -8.385 -10.310 1.00 91.69 162 LYS A N 1
ATOM 1272 C CA . LYS A 1 162 ? 2.493 -7.715 -9.020 1.00 91.69 162 LYS A CA 1
ATOM 1273 C C . LYS A 1 162 ? 3.596 -6.664 -9.130 1.00 91.69 162 LYS A C 1
ATOM 1275 O O . LYS A 1 162 ? 3.440 -5.567 -8.602 1.00 91.69 162 LYS A O 1
ATOM 1280 N N . ILE A 1 163 ? 4.676 -6.980 -9.850 1.00 92.94 163 ILE A N 1
ATOM 1281 C CA . ILE A 1 163 ? 5.742 -6.016 -10.159 1.00 92.94 163 ILE A CA 1
ATOM 1282 C C . ILE A 1 163 ? 5.155 -4.837 -10.937 1.00 92.94 163 ILE A C 1
ATOM 1284 O O . ILE A 1 163 ? 5.394 -3.694 -10.564 1.00 92.94 163 ILE A O 1
ATOM 1288 N N . SER A 1 164 ? 4.348 -5.099 -11.967 1.00 92.06 164 SER A N 1
ATOM 1289 C CA . SER A 1 164 ? 3.713 -4.049 -12.762 1.00 92.06 164 SER A CA 1
ATOM 1290 C C . SER A 1 164 ? 2.821 -3.134 -11.918 1.00 92.06 164 SER A C 1
ATOM 1292 O O . SER A 1 164 ? 2.943 -1.918 -12.020 1.00 92.06 164 SER A O 1
ATOM 1294 N N . LEU A 1 165 ? 1.982 -3.694 -11.038 1.00 91.75 165 LEU A N 1
ATOM 1295 C CA . LEU A 1 165 ? 1.149 -2.910 -10.116 1.00 91.75 165 LEU A CA 1
ATOM 1296 C C . LEU A 1 165 ? 2.000 -2.045 -9.174 1.00 91.75 165 LEU A C 1
ATOM 1298 O O . LEU A 1 165 ? 1.694 -0.874 -8.966 1.00 91.75 165 LEU A O 1
ATOM 1302 N N . GLN A 1 166 ? 3.098 -2.594 -8.647 1.00 91.44 166 GLN A N 1
ATOM 1303 C CA . GLN A 1 166 ? 4.011 -1.852 -7.778 1.00 91.44 166 GLN A CA 1
ATOM 1304 C C . GLN A 1 166 ? 4.732 -0.720 -8.525 1.00 91.44 166 GLN A C 1
ATOM 1306 O O . GLN A 1 166 ? 4.928 0.359 -7.967 1.00 91.44 166 GLN A O 1
ATOM 1311 N N . MET A 1 167 ? 5.120 -0.946 -9.782 1.00 90.62 167 MET A N 1
ATOM 1312 C CA . MET A 1 167 ? 5.709 0.090 -10.632 1.00 90.62 167 MET A CA 1
ATOM 1313 C C . MET A 1 167 ? 4.697 1.194 -10.937 1.00 90.62 167 MET A C 1
ATOM 1315 O O . MET A 1 167 ? 5.047 2.362 -10.830 1.00 90.62 167 MET A O 1
ATOM 1319 N N . ASN A 1 168 ? 3.447 0.838 -11.241 1.00 91.75 168 ASN A N 1
ATOM 1320 C CA . ASN A 1 168 ? 2.376 1.808 -11.458 1.00 91.75 168 ASN A CA 1
ATOM 1321 C C . ASN A 1 168 ? 2.176 2.704 -10.235 1.00 91.75 168 ASN A C 1
ATOM 1323 O O . ASN A 1 168 ? 2.181 3.920 -10.367 1.00 91.75 168 ASN A O 1
ATOM 1327 N N . TRP A 1 169 ? 2.111 2.105 -9.041 1.00 88.69 169 TRP A N 1
ATOM 1328 C CA . TRP A 1 169 ? 1.993 2.838 -7.778 1.00 88.69 169 TRP A CA 1
ATOM 1329 C C . TRP A 1 169 ? 3.146 3.819 -7.547 1.00 88.69 169 TRP A C 1
ATOM 1331 O O . TRP A 1 169 ? 2.943 4.959 -7.144 1.00 88.69 169 TRP A O 1
ATOM 1341 N N . LYS A 1 170 ? 4.381 3.393 -7.837 1.00 87.88 170 LYS A N 1
ATOM 1342 C CA . LYS A 1 170 ? 5.576 4.246 -7.726 1.00 87.88 170 LYS A CA 1
ATOM 1343 C C . LYS A 1 170 ? 5.589 5.415 -8.708 1.00 87.88 170 LYS A C 1
ATOM 1345 O O . LYS A 1 170 ? 6.335 6.363 -8.490 1.00 87.88 170 LYS A O 1
ATOM 1350 N N . MET A 1 171 ? 4.785 5.326 -9.760 1.00 86.00 171 MET A N 1
ATOM 1351 C CA . MET A 1 171 ? 4.576 6.373 -10.752 1.00 86.00 171 MET A CA 1
ATOM 1352 C C . MET A 1 171 ? 3.311 7.186 -10.489 1.00 86.00 171 MET A C 1
ATOM 1354 O O . MET A 1 171 ? 2.855 7.868 -11.397 1.00 86.00 171 MET A O 1
ATOM 1358 N N . GLU A 1 172 ? 2.759 7.114 -9.271 1.00 86.81 172 GLU A N 1
ATOM 1359 C CA . GLU A 1 172 ? 1.525 7.801 -8.858 1.00 86.81 172 GLU A CA 1
ATOM 1360 C C . GLU A 1 172 ? 0.256 7.260 -9.543 1.00 86.81 172 GLU A C 1
ATOM 1362 O O . GLU A 1 172 ? -0.796 7.888 -9.526 1.00 86.81 172 GLU A O 1
ATOM 1367 N N . GLY A 1 173 ? 0.335 6.065 -10.130 1.00 90.00 173 GLY A N 1
ATOM 1368 C CA . GLY A 1 173 ? -0.812 5.354 -10.675 1.00 90.00 173 GLY A CA 1
ATOM 1369 C C . GLY A 1 173 ? -1.591 4.589 -9.607 1.00 90.00 173 GLY A C 1
ATOM 1370 O O . GLY A 1 173 ? -1.043 4.080 -8.630 1.00 90.00 173 GLY A O 1
ATOM 1371 N N . GLU A 1 174 ? -2.882 4.414 -9.847 1.00 92.38 174 GLU A N 1
ATOM 1372 C CA . GLU A 1 174 ? -3.829 3.839 -8.896 1.00 92.38 174 GLU A CA 1
ATOM 1373 C C . GLU A 1 174 ? -4.361 2.510 -9.447 1.00 92.38 174 GLU A C 1
ATOM 1375 O O . GLU A 1 174 ? -4.984 2.482 -10.513 1.00 92.38 174 GLU A O 1
ATOM 1380 N N . PRO A 1 175 ? -4.117 1.374 -8.776 1.00 91.88 175 PRO A N 1
ATOM 1381 C CA . PRO A 1 175 ? -4.560 0.081 -9.279 1.00 91.88 175 PRO A CA 1
ATOM 1382 C C . PRO A 1 175 ? -6.070 -0.131 -9.103 1.00 91.88 175 PRO A C 1
ATOM 1384 O O . PRO A 1 175 ? -6.735 -0.603 -10.024 1.00 91.88 175 PRO A O 1
ATOM 1387 N N . TRP A 1 176 ? -6.598 0.231 -7.936 1.00 94.00 176 TRP A N 1
ATOM 1388 C CA . TRP A 1 176 ? -7.993 0.094 -7.523 1.00 94.00 176 TRP A CA 1
ATOM 1389 C C . TRP A 1 176 ? -8.280 1.088 -6.391 1.00 94.00 176 TRP A C 1
ATOM 1391 O O . TRP A 1 176 ? -7.350 1.623 -5.785 1.00 94.00 176 TRP A O 1
ATOM 1401 N N . SER A 1 177 ? -9.556 1.326 -6.101 1.00 93.44 177 SER A N 1
ATOM 1402 C CA . SER A 1 177 ? -10.005 2.145 -4.972 1.00 93.44 177 SER A CA 1
ATOM 1403 C C . SER A 1 177 ? -11.216 1.516 -4.276 1.00 93.44 177 SER A C 1
ATOM 1405 O O . SER A 1 177 ? -11.766 0.518 -4.742 1.00 93.44 177 SER A O 1
ATOM 1407 N N . VAL A 1 178 ? -11.605 2.077 -3.134 1.00 94.25 178 VAL A N 1
ATOM 1408 C CA . VAL A 1 178 ? -12.840 1.743 -2.412 1.00 94.25 178 VAL A CA 1
ATOM 1409 C C . VAL A 1 178 ? -13.611 3.024 -2.140 1.00 94.25 178 VAL A C 1
ATOM 1411 O O . VAL A 1 178 ? -13.022 4.104 -2.045 1.00 94.25 178 VAL A O 1
ATOM 1414 N N . GLU A 1 179 ? -14.927 2.917 -2.013 1.00 90.81 179 GLU A N 1
ATOM 1415 C CA . GLU A 1 179 ? -15.760 4.068 -1.691 1.00 90.81 179 GLU A CA 1
ATOM 1416 C C . GLU A 1 179 ? -15.637 4.418 -0.203 1.00 90.81 179 GLU A C 1
ATOM 1418 O O . GLU A 1 179 ? -15.916 3.601 0.670 1.00 90.81 179 GLU A O 1
ATOM 1423 N N . ILE A 1 180 ? -15.241 5.657 0.091 1.00 91.19 180 ILE A N 1
ATOM 1424 C CA . ILE A 1 180 ? -15.232 6.194 1.453 1.00 91.19 180 ILE A CA 1
ATOM 1425 C C . ILE A 1 180 ? -16.283 7.310 1.514 1.00 91.19 180 ILE A C 1
ATOM 1427 O O . ILE A 1 180 ? -16.075 8.371 0.924 1.00 91.19 180 ILE A O 1
ATOM 1431 N N . PRO A 1 181 ? -17.406 7.126 2.233 1.00 91.00 181 PRO A N 1
ATOM 1432 C CA . PRO A 1 181 ? -18.533 8.067 2.199 1.00 91.00 181 PRO A CA 1
ATOM 1433 C C . PRO A 1 181 ? -18.254 9.401 2.918 1.00 91.00 181 PRO A C 1
ATOM 1435 O O . PRO A 1 181 ? -19.048 10.341 2.839 1.00 91.00 181 PRO A O 1
ATOM 1438 N N . LEU A 1 182 ? -17.140 9.504 3.648 1.00 90.81 182 LEU A N 1
ATOM 1439 C CA . LEU A 1 182 ? -16.752 10.706 4.381 1.00 90.81 182 LEU A CA 1
ATOM 1440 C C . LEU A 1 182 ? -16.049 11.704 3.456 1.00 90.81 182 LEU A C 1
ATOM 1442 O O . LEU A 1 182 ? -14.927 11.478 3.008 1.00 90.81 182 LEU A O 1
ATOM 1446 N N . LYS A 1 183 ? -16.690 12.852 3.228 1.00 89.19 183 LYS A N 1
ATOM 1447 C CA . LYS A 1 183 ? -16.098 13.968 2.480 1.00 89.19 183 LYS A CA 1
ATOM 1448 C C . LYS A 1 183 ? -15.046 14.703 3.309 1.00 89.19 183 LYS A C 1
ATOM 1450 O O . LYS A 1 183 ? -15.168 14.801 4.530 1.00 89.19 183 LYS A O 1
ATOM 1455 N N . HIS A 1 184 ? -14.054 15.261 2.616 1.00 89.88 184 HIS A N 1
ATOM 1456 C CA . HIS A 1 184 ? -12.953 16.036 3.196 1.00 89.88 184 HIS A CA 1
ATOM 1457 C C . HIS A 1 184 ? -12.223 15.307 4.340 1.00 89.88 184 HIS A C 1
ATOM 1459 O O . HIS A 1 184 ? -11.896 15.904 5.369 1.00 89.88 184 HIS A O 1
ATOM 1465 N N . LEU A 1 185 ? -12.028 13.996 4.180 1.00 91.88 185 LEU A N 1
ATOM 1466 C CA . LEU A 1 185 ? -11.321 13.145 5.128 1.00 91.88 185 LEU A CA 1
ATOM 1467 C C . LEU A 1 185 ? -9.838 13.060 4.759 1.00 91.88 185 LEU A C 1
ATOM 1469 O O . LEU A 1 185 ? -9.489 12.733 3.628 1.00 91.88 185 LEU A O 1
ATOM 1473 N N . MET A 1 186 ? -8.974 13.254 5.750 1.00 91.38 186 MET A N 1
ATOM 1474 C CA . MET A 1 186 ? -7.558 12.919 5.670 1.00 91.38 186 MET A CA 1
ATOM 1475 C C . MET A 1 186 ? -7.261 11.729 6.585 1.00 91.38 186 MET A C 1
ATOM 1477 O O . MET A 1 186 ? -7.505 11.776 7.792 1.00 91.38 186 MET A O 1
ATOM 1481 N N . LEU A 1 187 ? -6.724 10.660 6.004 1.00 89.81 187 LEU A N 1
ATOM 1482 C CA . LEU A 1 187 ? -6.227 9.502 6.741 1.00 89.81 187 LEU A CA 1
ATOM 1483 C C . LEU A 1 187 ? -4.721 9.658 6.954 1.00 89.81 187 LEU A C 1
ATOM 1485 O O . LEU A 1 187 ? -3.979 9.915 6.008 1.00 89.81 187 LEU A O 1
ATOM 1489 N N . VAL A 1 188 ? -4.270 9.496 8.195 1.00 88.31 188 VAL A N 1
ATOM 1490 C CA . VAL A 1 188 ? -2.854 9.556 8.567 1.00 88.31 188 VAL A CA 1
ATOM 1491 C C . VAL A 1 188 ? -2.503 8.281 9.309 1.00 88.31 188 VAL A C 1
ATOM 1493 O O . VAL A 1 188 ? -3.139 7.952 10.302 1.00 88.31 188 VAL A O 1
ATOM 1496 N N . SER A 1 189 ? -1.478 7.567 8.863 1.00 81.50 189 SER A N 1
ATOM 1497 C CA . SER A 1 189 ? -0.927 6.428 9.598 1.00 81.50 189 SER A CA 1
ATOM 1498 C C . SER A 1 189 ? 0.460 6.765 10.121 1.00 81.50 189 SER A C 1
ATOM 1500 O O . SER A 1 189 ? 1.294 7.275 9.370 1.00 81.50 189 SER A O 1
ATOM 1502 N N . THR A 1 190 ? 0.734 6.454 11.383 1.00 79.00 190 THR A N 1
ATOM 1503 C CA . THR A 1 190 ? 2.040 6.671 12.005 1.00 79.00 190 THR A CA 1
ATOM 1504 C C . THR A 1 190 ? 2.535 5.376 12.630 1.00 79.00 190 THR A C 1
ATOM 1506 O O . THR A 1 190 ? 1.813 4.693 13.353 1.00 79.00 190 THR A O 1
ATOM 1509 N N . ALA A 1 191 ? 3.786 5.037 12.340 1.00 71.38 191 ALA A N 1
ATOM 1510 C CA . ALA A 1 191 ? 4.451 3.861 12.875 1.00 71.38 191 ALA A CA 1
ATOM 1511 C C . ALA A 1 191 ? 5.814 4.265 13.433 1.00 71.38 191 ALA A C 1
ATOM 1513 O O . ALA A 1 191 ? 6.496 5.137 12.890 1.00 71.38 191 ALA A O 1
ATOM 1514 N N . THR A 1 192 ? 6.210 3.616 14.520 1.00 67.50 192 THR A N 1
ATOM 1515 C CA . THR A 1 192 ? 7.547 3.749 15.097 1.00 67.50 192 THR A CA 1
ATOM 1516 C C . THR A 1 192 ? 8.328 2.482 14.812 1.00 67.50 192 THR A C 1
ATO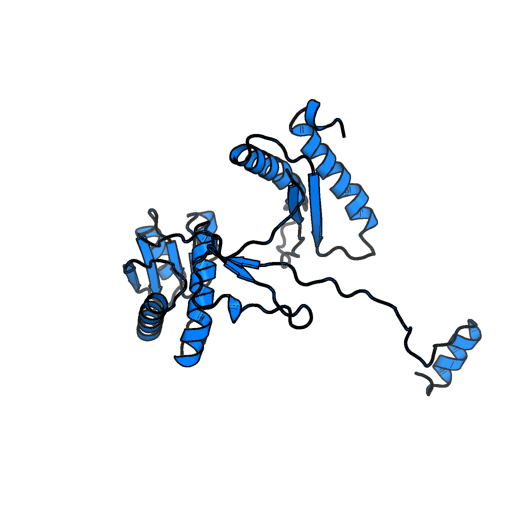M 1518 O O . THR A 1 19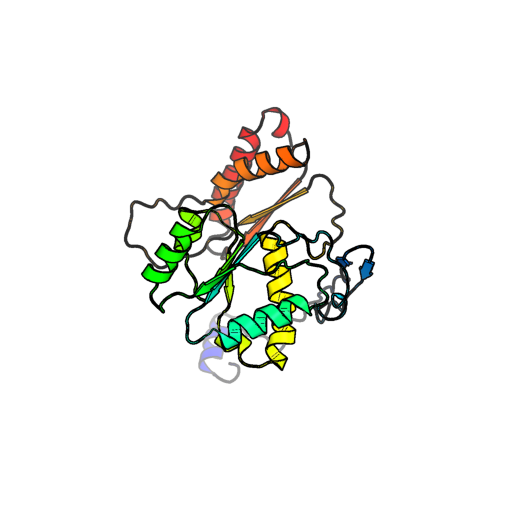2 ? 8.010 1.425 15.348 1.00 67.50 192 THR A O 1
ATOM 1521 N N . THR A 1 193 ? 9.359 2.583 13.979 1.00 57.81 193 THR A N 1
ATOM 1522 C CA . THR A 1 193 ? 10.309 1.492 13.764 1.00 57.81 193 THR A CA 1
ATOM 1523 C C . THR A 1 193 ? 11.462 1.627 14.746 1.00 57.81 193 THR A C 1
ATOM 1525 O O . THR A 1 193 ? 12.083 2.687 14.829 1.00 57.81 193 THR A O 1
ATOM 1528 N N . THR A 1 194 ? 11.795 0.553 15.459 1.00 57.03 194 THR A N 1
ATOM 1529 C CA . THR A 1 194 ? 13.057 0.486 16.198 1.00 57.03 194 THR A CA 1
ATOM 1530 C C . THR A 1 194 ? 14.196 0.444 15.186 1.00 57.03 194 THR A C 1
ATOM 1532 O O . THR A 1 194 ? 14.343 -0.542 14.462 1.00 57.03 194 THR A O 1
ATOM 1535 N N . VAL A 1 195 ? 14.989 1.509 15.107 1.00 53.97 195 VAL A N 1
ATOM 1536 C CA . VAL A 1 195 ? 16.236 1.472 14.340 1.00 53.97 195 VAL A CA 1
ATOM 1537 C C . VAL A 1 195 ? 17.185 0.521 15.081 1.00 53.97 195 VAL A C 1
ATOM 1539 O O . VAL A 1 195 ? 17.326 0.667 16.300 1.00 53.97 195 VAL A O 1
ATOM 1542 N N . PRO A 1 196 ? 17.807 -0.472 14.415 1.00 49.78 196 PRO A N 1
ATOM 1543 C CA . PRO A 1 196 ? 18.876 -1.250 15.025 1.00 49.78 196 PRO A CA 1
ATOM 1544 C C . PRO A 1 196 ? 19.930 -0.275 15.549 1.00 49.78 196 PRO A C 1
ATOM 1546 O O . PRO A 1 196 ? 20.468 0.510 14.782 1.00 49.78 196 PRO A O 1
ATOM 1549 N N . GLN A 1 197 ? 20.131 -0.295 16.864 1.00 42.16 197 GLN A N 1
ATOM 1550 C CA . GLN A 1 197 ? 20.931 0.621 17.676 1.00 42.16 197 GLN A CA 1
ATOM 1551 C C . GLN A 1 197 ? 22.133 1.255 16.941 1.00 42.16 197 GLN A C 1
ATOM 1553 O O . GLN A 1 197 ? 23.244 0.726 16.981 1.00 42.16 197 GLN A O 1
ATOM 1558 N N . GLU A 1 198 ? 21.942 2.423 16.320 1.00 45.31 198 GLU A N 1
ATOM 1559 C CA . GLU A 1 198 ? 23.058 3.314 16.003 1.00 45.31 198 GLU A CA 1
ATOM 1560 C C . GLU A 1 198 ? 23.507 3.982 17.308 1.00 45.31 198 GLU A C 1
ATOM 1562 O O . GLU A 1 198 ? 22.706 4.524 18.070 1.00 45.31 198 GLU A O 1
ATOM 1567 N N . ARG A 1 199 ? 24.808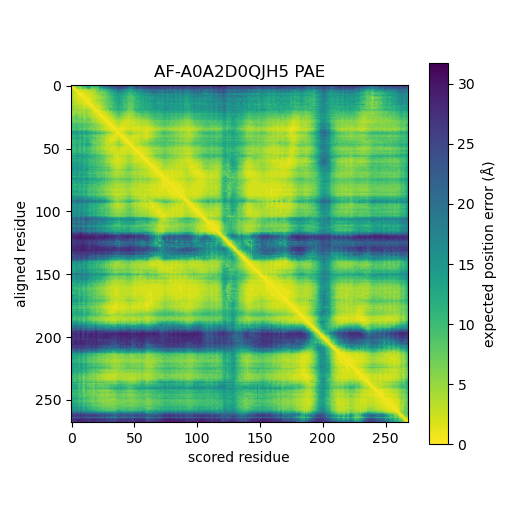 3.881 17.606 1.00 41.47 199 ARG A N 1
ATOM 1568 C CA . ARG A 1 199 ? 25.460 4.399 18.820 1.00 41.47 199 ARG A CA 1
ATOM 1569 C C . ARG A 1 199 ? 25.641 5.924 18.781 1.00 41.47 199 ARG A C 1
ATOM 1571 O O . ARG A 1 199 ? 26.711 6.405 19.146 1.00 41.47 199 ARG A O 1
ATOM 1578 N N . ASP A 1 200 ? 24.642 6.680 18.336 1.00 44.44 200 ASP A N 1
ATOM 1579 C CA . ASP A 1 200 ? 24.701 8.141 18.376 1.00 44.44 200 ASP A CA 1
ATOM 1580 C C . ASP A 1 200 ? 23.627 8.718 19.318 1.00 44.44 200 ASP A C 1
ATOM 1582 O O . ASP A 1 200 ? 22.453 8.807 18.953 1.00 44.44 200 ASP A O 1
ATOM 1586 N N . PRO A 1 201 ? 24.000 9.116 20.549 1.00 42.25 201 PRO A N 1
ATOM 1587 C CA . PRO A 1 201 ? 23.082 9.720 21.509 1.00 42.25 201 PRO A CA 1
ATOM 1588 C C . PRO A 1 201 ? 22.626 11.145 21.133 1.00 42.25 201 PRO A C 1
ATOM 1590 O O . PRO A 1 201 ? 21.818 11.717 21.863 1.00 42.25 201 PRO A O 1
ATOM 1593 N N . SER A 1 202 ? 23.110 11.727 20.027 1.00 40.38 202 SER A N 1
ATOM 1594 C CA . SER A 1 202 ? 22.692 13.054 19.546 1.00 40.38 202 SER A CA 1
ATOM 1595 C C . SER A 1 202 ? 21.466 13.034 18.616 1.00 40.38 202 SER A C 1
ATOM 1597 O O . SER A 1 202 ? 20.864 14.082 18.358 1.00 40.38 202 SER A O 1
ATOM 1599 N N . VAL A 1 203 ? 21.025 11.853 18.164 1.00 41.16 203 VAL A N 1
ATOM 1600 C CA . VAL A 1 203 ? 19.792 11.699 17.379 1.00 41.16 203 VAL A CA 1
ATOM 1601 C C . VAL A 1 203 ? 18.595 11.706 18.330 1.00 41.16 203 VAL A C 1
ATOM 1603 O O . VAL A 1 203 ? 18.151 10.685 18.850 1.00 41.16 203 VAL A O 1
ATOM 1606 N N . HIS A 1 204 ? 18.087 12.904 18.605 1.00 37.69 204 HIS A N 1
ATOM 1607 C CA . HIS A 1 204 ? 16.914 13.092 19.449 1.00 37.69 204 HIS A CA 1
ATOM 1608 C C . HIS A 1 204 ? 15.676 12.399 18.855 1.00 37.69 204 HIS A C 1
ATOM 1610 O O . HIS A 1 204 ? 15.235 12.721 17.750 1.00 37.69 204 HIS A O 1
ATOM 1616 N N . TRP A 1 205 ? 15.081 11.497 19.641 1.00 41.03 205 TRP A N 1
ATOM 1617 C CA . TRP A 1 205 ? 13.832 10.773 19.382 1.00 41.03 205 TRP A CA 1
ATOM 1618 C C . TRP A 1 205 ? 12.604 11.696 19.402 1.00 41.03 205 TRP A C 1
ATOM 1620 O O . TRP A 1 205 ? 11.717 11.558 20.242 1.00 41.03 205 TRP A O 1
ATOM 1630 N N . TRP A 1 206 ? 12.532 12.670 18.497 1.00 41.44 206 TRP A N 1
ATOM 1631 C CA . TRP A 1 206 ? 11.252 13.316 18.217 1.00 41.44 206 TRP A CA 1
ATOM 1632 C C . TRP A 1 206 ? 10.435 12.414 17.293 1.00 41.44 206 TRP A C 1
ATOM 1634 O O . TRP A 1 206 ? 10.984 11.942 16.293 1.00 41.44 206 TRP A O 1
ATOM 1644 N N . PRO A 1 207 ? 9.135 12.189 17.559 1.00 51.56 207 PRO A N 1
ATOM 1645 C CA . PRO A 1 207 ? 8.283 11.485 16.615 1.00 51.56 207 PRO A CA 1
ATOM 1646 C C . PRO A 1 207 ? 8.293 12.253 15.287 1.00 51.56 207 PRO A C 1
ATOM 1648 O O . PRO A 1 207 ? 7.741 13.346 15.178 1.00 51.56 207 PRO A O 1
ATOM 1651 N N . ALA A 1 208 ? 8.949 11.708 14.260 1.00 51.53 208 ALA A N 1
ATOM 1652 C CA . ALA A 1 208 ? 8.983 12.302 12.920 1.00 51.53 208 ALA A CA 1
ATOM 1653 C C . ALA A 1 208 ? 7.562 12.545 12.360 1.00 51.53 208 ALA A C 1
ATOM 1655 O O . ALA A 1 208 ? 7.351 13.418 11.518 1.00 51.53 208 ALA A O 1
ATOM 1656 N N . SER A 1 209 ? 6.577 11.815 12.892 1.00 54.50 209 SER A N 1
ATOM 1657 C CA . SER A 1 209 ? 5.151 11.907 12.596 1.00 54.50 209 SER A CA 1
ATOM 1658 C C . SER A 1 209 ? 4.529 13.277 12.886 1.00 54.50 209 SER A C 1
ATOM 1660 O O . SER A 1 209 ? 3.755 13.763 12.061 1.00 54.50 209 SER A O 1
ATOM 1662 N N . THR A 1 210 ? 4.866 13.944 13.997 1.00 58.09 210 THR A N 1
ATOM 1663 C CA . THR A 1 210 ? 4.274 15.258 14.323 1.00 58.09 210 THR A CA 1
ATOM 1664 C C . THR A 1 210 ? 4.843 16.371 13.443 1.00 58.09 210 THR A C 1
ATOM 1666 O O . THR A 1 210 ? 4.106 17.265 13.033 1.00 58.09 210 THR A O 1
ATOM 1669 N N . ARG A 1 211 ? 6.112 16.268 13.022 1.00 63.75 211 ARG A N 1
ATOM 1670 C CA . ARG A 1 211 ? 6.720 17.199 12.048 1.00 63.75 211 ARG A CA 1
ATOM 1671 C C . ARG A 1 211 ? 6.203 17.011 10.619 1.00 63.75 211 ARG A C 1
ATOM 1673 O O . ARG A 1 211 ? 6.193 17.969 9.850 1.00 63.75 211 ARG A O 1
ATOM 1680 N N . ALA A 1 212 ? 5.765 15.805 10.261 1.00 70.62 212 ALA A N 1
ATOM 1681 C CA . ALA A 1 212 ? 5.209 15.514 8.940 1.00 70.62 212 ALA A CA 1
ATOM 1682 C C . ALA A 1 212 ? 3.766 16.030 8.763 1.00 70.62 212 ALA A C 1
ATOM 1684 O O . ALA A 1 212 ? 3.332 16.257 7.633 1.00 70.62 212 ALA A O 1
ATOM 1685 N N . CYS A 1 213 ? 3.030 16.259 9.857 1.00 79.44 213 CYS A N 1
ATOM 1686 C CA . CYS A 1 213 ? 1.618 16.650 9.816 1.00 79.44 213 CYS A CA 1
ATOM 1687 C C . CYS A 1 213 ? 1.362 17.984 9.074 1.00 79.44 213 CYS A C 1
ATOM 1689 O O . CYS A 1 213 ? 0.538 17.982 8.156 1.00 79.44 213 CYS A O 1
ATOM 1691 N N . PRO A 1 214 ? 2.094 19.090 9.334 1.00 82.44 214 PRO A N 1
ATOM 1692 C CA . PRO A 1 214 ? 1.924 20.325 8.563 1.00 82.44 214 PRO A CA 1
ATOM 1693 C C . PRO A 1 214 ? 2.219 20.157 7.068 1.00 82.44 214 PRO A C 1
ATOM 1695 O O . PRO A 1 214 ? 1.532 20.737 6.231 1.00 82.44 214 PRO A O 1
ATOM 1698 N N . ALA A 1 215 ? 3.228 19.357 6.707 1.00 83.88 215 ALA A N 1
ATOM 1699 C CA . ALA A 1 215 ? 3.551 19.093 5.305 1.00 83.88 215 ALA A CA 1
ATOM 1700 C C . ALA A 1 215 ? 2.421 18.318 4.609 1.00 83.88 215 ALA A C 1
ATOM 1702 O O . ALA A 1 215 ? 2.030 18.666 3.495 1.00 83.88 215 ALA A O 1
ATOM 1703 N N . ALA A 1 216 ? 1.853 17.324 5.292 1.00 85.81 216 ALA A N 1
ATOM 1704 C CA . ALA A 1 216 ? 0.735 16.543 4.784 1.00 85.81 216 ALA A CA 1
ATOM 1705 C C . ALA A 1 216 ? -0.545 17.392 4.631 1.00 85.81 216 ALA A C 1
ATOM 1707 O O . ALA A 1 216 ? -1.232 17.272 3.621 1.00 85.81 216 ALA A O 1
ATOM 1708 N N . LEU A 1 217 ? -0.821 18.316 5.560 1.00 87.62 217 LEU A N 1
ATOM 1709 C CA . LEU A 1 217 ? -1.938 19.267 5.446 1.00 87.62 217 LEU A CA 1
ATOM 1710 C C . LEU A 1 217 ? -1.752 20.250 4.283 1.00 87.62 217 LEU A C 1
ATOM 1712 O O . LEU A 1 217 ? -2.694 20.504 3.535 1.00 87.62 217 LEU A O 1
ATOM 1716 N N . LYS A 1 218 ? -0.534 20.767 4.078 1.00 87.06 218 LYS A N 1
ATOM 1717 C CA . LYS A 1 218 ? -0.211 21.607 2.910 1.00 87.06 218 LYS A CA 1
ATOM 1718 C C . LYS A 1 218 ? -0.384 20.846 1.597 1.00 87.06 218 LYS A C 1
ATOM 1720 O O . LYS A 1 218 ? -0.923 21.399 0.643 1.00 87.06 218 LYS A O 1
ATOM 1725 N N . ALA A 1 219 ? 0.055 19.588 1.546 1.00 87.06 219 ALA A N 1
ATOM 1726 C CA . ALA A 1 219 ? -0.137 18.735 0.379 1.00 87.06 219 ALA A CA 1
ATOM 1727 C C . ALA A 1 219 ? -1.628 18.493 0.115 1.00 87.06 219 ALA A C 1
ATOM 1729 O O . ALA A 1 219 ? -2.082 18.685 -1.009 1.00 87.06 219 ALA A O 1
ATOM 1730 N N . TYR A 1 220 ? -2.404 18.169 1.152 1.00 89.19 220 TYR A N 1
ATOM 1731 C CA . TYR A 1 220 ? -3.852 18.016 1.042 1.00 89.19 220 TYR A CA 1
ATOM 1732 C C . TYR A 1 220 ? -4.508 19.285 0.480 1.00 89.19 220 TYR A C 1
ATOM 1734 O O . TYR A 1 220 ? -5.267 19.201 -0.485 1.00 89.19 220 TYR A O 1
ATOM 1742 N N . PHE A 1 221 ? -4.171 20.457 1.030 1.00 89.12 221 PHE A N 1
ATOM 1743 C CA . PHE A 1 221 ? -4.694 21.744 0.567 1.00 89.12 221 PHE A CA 1
ATOM 1744 C C . PHE A 1 221 ? -4.351 22.016 -0.901 1.00 89.12 221 PHE A C 1
ATOM 1746 O O . PHE A 1 221 ? -5.205 22.466 -1.655 1.00 89.12 221 PHE A O 1
ATOM 1753 N N . LYS A 1 222 ? -3.127 21.689 -1.332 1.00 89.50 222 LYS A N 1
ATOM 1754 C CA . LYS A 1 222 ? -2.693 21.854 -2.726 1.00 89.50 222 LYS A CA 1
ATOM 1755 C C . LYS A 1 222 ? -3.557 21.058 -3.714 1.00 89.50 222 LYS A C 1
ATOM 1757 O O . LYS A 1 222 ? -3.784 21.541 -4.815 1.00 89.50 222 LYS A O 1
ATOM 1762 N N . TYR A 1 223 ? -4.000 19.856 -3.344 1.00 86.44 223 TYR A N 1
ATOM 1763 C CA . TYR A 1 223 ? -4.789 18.990 -4.231 1.00 86.44 223 TYR A CA 1
ATOM 1764 C C . TYR A 1 223 ? -6.301 19.210 -4.132 1.00 86.44 223 TYR A C 1
ATOM 1766 O O . TYR A 1 223 ? -7.007 18.974 -5.105 1.00 86.44 223 TYR A O 1
ATOM 1774 N N . ASN A 1 224 ? -6.801 19.633 -2.969 1.00 88.12 224 ASN A N 1
ATOM 1775 C CA . ASN A 1 224 ? -8.240 19.718 -2.696 1.00 88.12 224 ASN A CA 1
ATOM 1776 C C . ASN A 1 224 ? -8.762 21.158 -2.599 1.00 88.12 224 ASN A C 1
ATOM 1778 O O . ASN A 1 224 ? -9.958 21.345 -2.390 1.00 88.12 224 ASN A O 1
ATOM 1782 N N . GLU A 1 225 ? -7.873 22.156 -2.657 1.00 88.12 225 GLU A N 1
ATOM 1783 C CA . GLU A 1 225 ? -8.168 23.593 -2.507 1.00 88.12 225 GLU A CA 1
ATOM 1784 C C . GLU A 1 225 ? -8.900 23.952 -1.195 1.00 88.12 225 GLU A C 1
ATOM 1786 O O . GLU A 1 225 ? -9.459 25.034 -1.033 1.00 88.12 225 GLU A O 1
ATOM 1791 N N . CYS A 1 226 ? -8.883 23.040 -0.222 1.00 88.94 226 CYS A N 1
ATOM 1792 C CA . CYS A 1 226 ? -9.470 23.190 1.103 1.00 88.94 226 CYS A CA 1
ATOM 1793 C C . CYS A 1 226 ? -8.724 22.313 2.118 1.00 88.94 226 CYS A C 1
ATOM 1795 O O . CYS A 1 226 ? -8.040 21.354 1.752 1.00 88.94 226 CYS A O 1
ATOM 1797 N N . LEU A 1 227 ? -8.837 22.647 3.405 1.00 89.44 227 LEU A N 1
ATOM 1798 C CA . LEU A 1 227 ? -8.319 21.808 4.488 1.00 89.44 227 LEU A CA 1
ATOM 1799 C C . LEU A 1 227 ? -9.318 20.685 4.823 1.00 89.44 227 LEU A C 1
ATOM 1801 O O . LEU A 1 227 ? -10.525 20.866 4.643 1.00 89.44 227 LEU A O 1
ATOM 1805 N N . PRO A 1 228 ? -8.850 19.520 5.308 1.00 90.88 228 PRO A N 1
ATOM 1806 C CA . PRO A 1 228 ? -9.744 18.414 5.625 1.00 90.88 228 PRO A CA 1
ATOM 1807 C C . PRO A 1 228 ? -10.644 18.771 6.814 1.00 90.88 228 PRO A C 1
ATOM 1809 O O . PRO A 1 228 ? -10.180 19.316 7.812 1.00 90.88 228 PRO A O 1
ATOM 1812 N N . SER A 1 229 ? -11.930 18.431 6.744 1.00 90.44 229 SER A N 1
ATOM 1813 C CA . SER A 1 229 ? -12.870 18.618 7.860 1.00 90.44 229 SER A CA 1
ATOM 1814 C C . SER A 1 229 ? -12.728 17.531 8.925 1.00 90.44 229 SER A C 1
ATOM 1816 O O . SER A 1 229 ? -13.202 17.691 10.047 1.00 90.44 229 SER A O 1
ATOM 1818 N N . ARG A 1 230 ? -12.132 16.388 8.565 1.00 90.19 230 ARG A N 1
ATOM 1819 C CA . ARG A 1 230 ? -11.913 15.249 9.461 1.00 90.19 230 ARG A CA 1
ATOM 1820 C C . ARG A 1 230 ? -10.516 14.694 9.241 1.00 90.19 230 ARG A C 1
ATOM 1822 O O . ARG A 1 230 ? -10.120 14.459 8.102 1.00 90.19 230 ARG A O 1
ATOM 1829 N N . ILE A 1 231 ? -9.806 14.429 10.331 1.00 89.94 231 ILE A N 1
ATOM 1830 C CA . ILE A 1 231 ? -8.509 13.752 10.310 1.00 89.94 231 ILE A CA 1
ATOM 1831 C C . ILE A 1 231 ? -8.632 12.496 11.168 1.00 89.94 231 ILE A C 1
ATOM 1833 O O . ILE A 1 231 ? -8.999 12.577 12.338 1.00 89.94 231 ILE A O 1
ATOM 1837 N N . MET A 1 232 ? -8.345 11.334 10.588 1.00 90.81 232 MET A N 1
ATOM 1838 C CA . MET A 1 232 ? -8.277 10.065 11.314 1.00 90.81 232 MET A CA 1
ATOM 1839 C C . MET A 1 232 ? -6.825 9.607 11.373 1.00 90.81 232 MET A C 1
ATOM 1841 O O . MET A 1 232 ? -6.196 9.410 10.332 1.00 90.81 232 MET A O 1
ATOM 1845 N N . VAL A 1 233 ? -6.303 9.444 12.591 1.00 89.00 233 VAL A N 1
ATOM 1846 C CA . VAL A 1 233 ? -4.917 9.026 12.830 1.00 89.00 233 VAL A CA 1
ATOM 1847 C C . VAL A 1 233 ? -4.889 7.576 13.306 1.00 89.00 233 VAL A C 1
ATOM 1849 O O . VAL A 1 233 ? -5.387 7.264 14.385 1.00 89.00 233 VAL A O 1
ATOM 1852 N N . TYR A 1 234 ? -4.278 6.698 12.516 1.00 89.75 234 TYR A N 1
ATOM 1853 C CA . TYR A 1 234 ? -3.978 5.317 12.881 1.00 89.75 234 TYR A CA 1
ATOM 1854 C C . TYR A 1 234 ? -2.550 5.235 13.422 1.00 89.75 234 TYR A C 1
ATOM 1856 O O . TYR A 1 234 ? -1.588 5.397 12.671 1.00 89.75 234 TYR A O 1
ATOM 1864 N N . ARG A 1 235 ? -2.410 4.996 14.729 1.00 86.94 235 ARG A N 1
ATOM 1865 C CA . ARG A 1 235 ? -1.116 4.869 15.408 1.00 86.94 235 ARG A CA 1
ATOM 1866 C C . ARG A 1 235 ? -0.790 3.393 15.642 1.00 86.94 235 ARG A C 1
ATOM 1868 O O . ARG A 1 235 ? -1.398 2.759 16.497 1.00 86.94 235 ARG A O 1
ATOM 1875 N N . ASP A 1 236 ? 0.173 2.867 14.895 1.00 85.50 236 ASP A N 1
ATOM 1876 C CA . ASP A 1 236 ? 0.590 1.461 14.964 1.00 85.50 236 ASP A CA 1
ATOM 1877 C C . ASP A 1 236 ? 1.738 1.247 15.964 1.00 85.50 236 ASP A C 1
ATOM 1879 O O . ASP A 1 236 ? 2.581 2.125 16.127 1.00 85.50 236 ASP A O 1
ATOM 1883 N N . GLY A 1 237 ? 1.809 0.084 16.615 1.00 82.62 237 GLY A N 1
ATOM 1884 C CA . GLY A 1 237 ? 2.941 -0.311 17.464 1.00 82.62 237 GLY A CA 1
ATOM 1885 C C . GLY A 1 237 ? 2.974 0.317 18.862 1.00 82.62 237 GLY A C 1
ATOM 1886 O O . GLY A 1 237 ? 4.054 0.539 19.410 1.00 82.62 237 GLY A O 1
ATOM 1887 N N . VAL A 1 238 ? 1.813 0.620 19.448 1.00 84.50 238 VAL A N 1
ATOM 1888 C CA . VAL A 1 238 ? 1.702 1.135 20.824 1.00 84.50 238 VAL A CA 1
ATOM 1889 C C . VAL A 1 238 ? 1.318 -0.002 21.762 1.00 84.50 238 VAL A C 1
ATOM 1891 O O . VAL A 1 238 ? 0.222 -0.542 21.665 1.00 84.50 238 VAL A O 1
ATOM 1894 N N . GLY A 1 239 ? 2.220 -0.364 22.674 1.00 83.75 239 GLY A N 1
ATOM 1895 C CA . GLY A 1 239 ? 1.910 -1.313 23.745 1.00 83.75 239 GLY A CA 1
ATOM 1896 C C . GLY A 1 239 ? 1.142 -0.656 24.895 1.00 83.75 239 GLY A C 1
ATOM 1897 O O . GLY A 1 239 ? 1.320 0.534 25.164 1.00 83.75 239 GLY A O 1
ATOM 1898 N N . ASP A 1 240 ? 0.354 -1.444 25.629 1.00 86.50 240 ASP A N 1
ATOM 1899 C CA . ASP A 1 240 ? -0.501 -0.962 26.729 1.00 86.50 240 ASP A CA 1
ATOM 1900 C C . ASP A 1 240 ? 0.263 -0.139 27.777 1.00 86.50 240 ASP A C 1
ATOM 1902 O O . ASP A 1 240 ? -0.219 0.893 28.242 1.00 86.50 240 ASP A O 1
ATOM 1906 N N . GLY A 1 241 ? 1.499 -0.539 28.098 1.00 86.25 241 GLY A N 1
ATOM 1907 C CA . GLY A 1 241 ? 2.336 0.141 29.093 1.00 86.25 241 GLY A CA 1
ATOM 1908 C C . GLY A 1 241 ? 2.768 1.563 28.714 1.00 86.25 241 GLY A C 1
ATOM 1909 O O . GLY A 1 241 ? 3.189 2.317 29.587 1.00 86.25 241 GLY A O 1
ATOM 1910 N N . VAL A 1 242 ? 2.662 1.946 27.437 1.00 83.94 242 VAL A N 1
ATOM 1911 C CA . VAL A 1 242 ? 3.047 3.278 26.935 1.00 83.94 242 VAL A CA 1
ATOM 1912 C C . VAL A 1 242 ? 1.880 4.046 26.315 1.00 83.94 242 VAL A C 1
ATOM 1914 O O . VAL A 1 242 ? 2.056 5.198 25.919 1.00 83.94 242 VAL A O 1
ATOM 1917 N N . LEU A 1 243 ? 0.683 3.450 26.259 1.00 86.94 243 LEU A N 1
ATOM 1918 C CA . LEU A 1 243 ? -0.498 4.043 25.628 1.00 86.94 243 LEU A CA 1
ATOM 1919 C C . LEU A 1 243 ? -0.818 5.429 26.194 1.00 86.94 243 LEU A C 1
ATOM 1921 O O . LEU A 1 243 ? -0.981 6.385 25.439 1.00 86.94 243 LEU A O 1
ATOM 1925 N N . LEU A 1 244 ? -0.850 5.555 27.522 1.00 87.44 244 LEU A N 1
ATOM 1926 C CA . LEU A 1 244 ? -1.177 6.821 28.176 1.00 87.44 244 LEU A CA 1
ATOM 1927 C C . LEU A 1 244 ? -0.135 7.905 27.873 1.00 87.44 244 LEU A C 1
ATOM 1929 O O . LEU A 1 244 ? -0.486 9.059 27.643 1.00 87.44 244 LEU A O 1
ATOM 1933 N N . SER A 1 245 ? 1.146 7.535 27.825 1.00 86.00 245 SER A N 1
ATOM 1934 C CA . SER A 1 245 ? 2.219 8.451 27.440 1.00 86.00 245 SER A CA 1
ATOM 1935 C C . SER A 1 245 ? 2.056 8.905 25.991 1.00 86.00 245 SER A C 1
ATOM 1937 O O . SER A 1 245 ? 2.093 10.102 25.726 1.00 86.00 245 SER A O 1
ATOM 1939 N N . VAL A 1 246 ? 1.810 7.981 25.059 1.00 86.00 246 VAL A N 1
ATOM 1940 C CA . VAL A 1 246 ? 1.579 8.314 23.644 1.00 86.00 246 VAL A CA 1
ATOM 1941 C C . VAL A 1 246 ? 0.401 9.272 23.497 1.00 86.00 246 VAL A C 1
ATOM 1943 O O . VAL A 1 246 ? 0.540 10.302 22.845 1.00 86.00 246 VAL A O 1
ATOM 1946 N N . VAL A 1 247 ? -0.726 8.998 24.157 1.00 88.06 247 VAL A N 1
ATOM 1947 C CA . VAL A 1 247 ? -1.896 9.886 24.132 1.00 88.06 247 VAL A CA 1
ATOM 1948 C C . VAL A 1 247 ? -1.543 11.273 24.675 1.00 88.06 247 VAL A C 1
ATOM 1950 O O . VAL A 1 247 ? -1.804 12.273 24.012 1.00 88.06 247 VAL A O 1
ATOM 1953 N N . ASN A 1 248 ? -0.895 11.348 25.838 1.00 88.50 248 ASN A N 1
ATOM 1954 C CA . ASN A 1 248 ? -0.594 12.620 26.496 1.00 88.50 248 ASN A CA 1
ATOM 1955 C C . ASN A 1 248 ? 0.475 13.455 25.779 1.00 88.50 248 ASN A C 1
ATOM 1957 O O . ASN A 1 248 ? 0.503 14.670 25.957 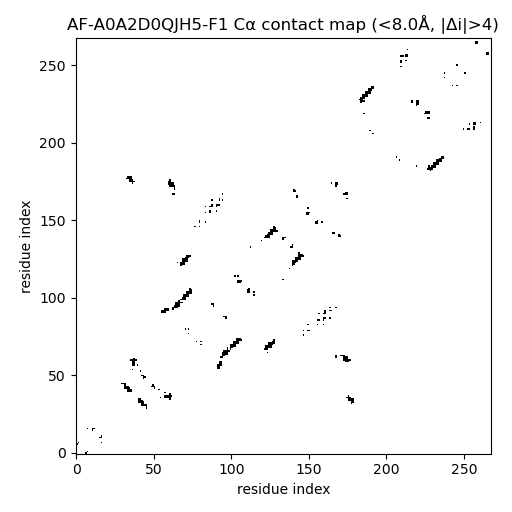1.00 88.50 248 ASN A O 1
ATOM 1961 N N . TYR A 1 249 ? 1.350 12.838 24.981 1.00 86.44 249 TYR A N 1
ATOM 1962 C CA . TYR A 1 249 ? 2.404 13.552 24.261 1.00 86.44 249 TYR A CA 1
ATOM 1963 C C . TYR A 1 249 ? 2.085 13.769 22.781 1.00 86.44 249 TYR A C 1
ATOM 1965 O O . TYR A 1 249 ? 2.266 14.884 22.294 1.00 86.44 249 TYR A O 1
ATOM 1973 N N . GLU A 1 250 ? 1.632 12.748 22.050 1.00 86.31 250 GLU A N 1
ATOM 1974 C CA . GLU A 1 250 ? 1.418 12.841 20.600 1.00 86.31 250 GLU A CA 1
ATOM 1975 C C . GLU A 1 250 ? 0.129 13.602 20.260 1.00 86.31 250 GLU A C 1
ATOM 1977 O O . GLU A 1 250 ? 0.151 14.446 19.363 1.00 86.31 250 GLU A O 1
ATOM 1982 N N . VAL A 1 251 ? -0.978 13.384 20.987 1.00 87.50 251 VAL A N 1
ATOM 1983 C CA . VAL A 1 251 ? -2.261 14.046 20.672 1.00 87.50 251 VAL A CA 1
ATOM 1984 C C . VAL A 1 251 ? -2.155 15.571 20.794 1.00 87.50 251 VAL A C 1
ATOM 1986 O O . VAL A 1 251 ? -2.506 16.250 19.826 1.00 87.50 251 VAL A O 1
ATOM 1989 N N . PRO A 1 252 ? -1.614 16.157 21.885 1.00 88.19 252 PRO A N 1
ATOM 1990 C CA . PRO A 1 252 ? -1.456 17.608 21.961 1.00 88.19 252 PRO A CA 1
ATOM 1991 C C . PRO A 1 252 ? -0.546 18.174 20.869 1.00 88.19 252 PRO A C 1
ATOM 1993 O O . PRO A 1 252 ? -0.816 19.259 20.358 1.00 88.19 252 PRO A O 1
ATOM 1996 N N . GLN A 1 253 ? 0.496 17.440 20.468 1.00 85.31 253 GLN A N 1
ATOM 1997 C CA . GLN A 1 253 ? 1.395 17.860 19.391 1.00 85.31 253 GLN A CA 1
ATOM 1998 C C . GLN A 1 253 ? 0.704 17.863 18.022 1.00 85.31 253 GLN A C 1
ATOM 2000 O O . GLN A 1 253 ? 0.906 18.800 17.245 1.00 85.31 253 GLN A O 1
ATOM 2005 N N . PHE A 1 254 ? -0.126 16.857 17.721 1.00 85.06 254 PHE A N 1
ATOM 2006 C CA . PHE A 1 254 ? -0.950 16.857 16.508 1.00 85.06 254 PHE A CA 1
ATOM 2007 C C . PHE A 1 254 ? -1.920 18.033 16.516 1.00 85.06 254 PHE A C 1
ATOM 2009 O O . PHE A 1 254 ? -1.950 18.804 15.559 1.00 85.06 254 PHE A O 1
ATOM 2016 N N . THR A 1 255 ? -2.633 18.238 17.624 1.00 85.50 255 THR A N 1
ATOM 2017 C CA . THR A 1 255 ? -3.557 19.364 17.784 1.00 85.50 255 THR A CA 1
ATOM 2018 C C . THR A 1 255 ? -2.848 20.705 17.609 1.00 85.50 255 THR A C 1
ATOM 2020 O O . THR A 1 255 ? -3.345 21.578 16.905 1.00 85.50 255 THR A O 1
ATOM 2023 N N . GLN A 1 256 ? -1.664 20.884 18.195 1.00 84.44 256 GLN A N 1
ATOM 2024 C CA . GLN A 1 256 ? -0.885 22.112 18.041 1.00 84.44 256 GLN A CA 1
ATOM 2025 C C . GLN A 1 256 ? -0.425 22.323 16.591 1.00 84.44 256 GLN A C 1
ATOM 2027 O O . GLN A 1 256 ? -0.495 23.439 16.082 1.00 84.44 256 GLN A O 1
ATOM 2032 N N . SER A 1 257 ? 0.001 21.254 15.914 1.00 82.94 257 SER A N 1
ATOM 2033 C CA . SER A 1 257 ? 0.432 21.300 14.509 1.00 82.94 257 SER A CA 1
ATOM 2034 C C . SER A 1 257 ? -0.713 21.678 13.567 1.00 82.94 257 SER A C 1
ATOM 2036 O O . SER A 1 257 ? -0.511 22.449 12.634 1.00 82.94 257 SER A O 1
ATOM 2038 N N . ILE A 1 258 ? -1.920 21.179 13.843 1.00 83.69 258 ILE A N 1
ATOM 2039 C CA . ILE A 1 258 ? -3.157 21.524 13.131 1.00 83.69 258 ILE A CA 1
ATOM 2040 C C . ILE A 1 258 ? -3.504 23.000 13.356 1.00 83.69 258 ILE A C 1
ATOM 2042 O O . ILE A 1 258 ? -3.723 23.731 12.394 1.00 83.69 258 ILE A O 1
ATOM 2046 N N . LYS A 1 259 ? -3.478 23.467 14.612 1.00 81.88 259 LYS A N 1
ATOM 2047 C CA . LYS A 1 259 ? -3.757 24.871 14.966 1.00 81.88 259 LYS A CA 1
ATOM 2048 C C . LYS A 1 259 ? -2.794 25.855 14.300 1.00 81.88 259 LYS A C 1
ATOM 2050 O O . LYS A 1 259 ? -3.197 26.948 13.922 1.00 81.88 259 LYS A O 1
ATOM 2055 N N . ALA A 1 260 ? -1.536 25.462 14.110 1.00 79.38 260 ALA A N 1
ATOM 2056 C CA . ALA A 1 260 ? -0.535 26.293 13.447 1.00 79.38 260 ALA A CA 1
ATOM 2057 C C . ALA A 1 260 ? -0.811 26.539 11.946 1.00 79.38 260 ALA A C 1
ATOM 2059 O O . ALA A 1 260 ? -0.141 27.376 11.344 1.00 79.38 260 ALA A O 1
ATOM 2060 N N . MET A 1 261 ? -1.767 25.832 11.329 1.00 75.88 261 MET A N 1
ATOM 2061 C CA . MET A 1 261 ? -2.123 26.015 9.915 1.00 75.88 261 MET A CA 1
ATOM 2062 C C . MET A 1 261 ? -3.068 27.203 9.660 1.00 75.88 261 MET A C 1
ATOM 2064 O O . MET A 1 261 ? -3.173 27.632 8.513 1.00 75.88 261 MET A O 1
ATOM 2068 N N . GLY A 1 262 ? -3.721 27.750 10.692 1.00 67.75 262 GLY A N 1
ATOM 2069 C CA . GLY A 1 262 ? -4.573 28.941 10.597 1.00 67.75 262 GLY A CA 1
ATOM 2070 C C . GLY A 1 262 ? -5.531 29.071 11.784 1.00 67.75 262 GLY A C 1
ATOM 2071 O O . GLY A 1 262 ? -6.048 28.065 12.268 1.00 67.75 262 GLY A O 1
ATOM 2072 N N . GLU A 1 263 ? -5.781 30.303 12.245 1.00 60.12 263 GLU A N 1
ATOM 2073 C CA . GLU A 1 263 ? -6.625 30.580 13.423 1.00 60.12 263 GLU A CA 1
ATOM 2074 C C . GLU A 1 263 ? -8.075 30.083 13.246 1.00 60.12 263 GLU A C 1
ATOM 2076 O O . GLU A 1 263 ? -8.656 29.558 14.195 1.00 60.12 263 GLU A O 1
ATOM 2081 N N . ASP A 1 264 ? -8.608 30.118 12.017 1.00 60.09 264 ASP A N 1
ATOM 2082 C CA . ASP A 1 264 ? -9.971 29.664 11.681 1.00 60.09 264 ASP A CA 1
ATOM 2083 C C . ASP A 1 264 ? -10.115 28.135 11.567 1.00 60.09 264 ASP A C 1
ATOM 2085 O O . ASP A 1 264 ? -11.220 27.596 11.595 1.00 60.09 264 ASP A O 1
ATOM 2089 N N . TYR A 1 265 ? -9.004 27.402 11.434 1.00 68.38 265 TYR A N 1
ATOM 2090 C CA . TYR A 1 265 ? -9.027 25.937 11.348 1.00 68.38 265 TYR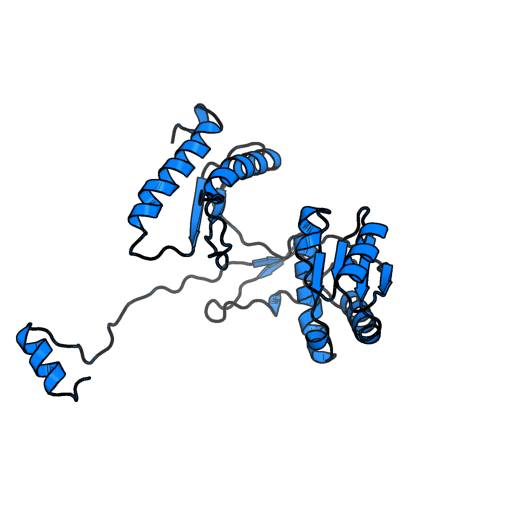 A CA 1
ATOM 2091 C C . TYR A 1 265 ? -9.121 25.276 12.735 1.00 68.38 265 TYR A C 1
ATOM 2093 O O . TYR A 1 265 ? -9.442 24.097 12.857 1.00 68.38 265 TYR A O 1
ATOM 2101 N N . ALA A 1 266 ? -8.863 26.050 13.793 1.00 53.94 266 ALA A N 1
ATOM 2102 C CA . ALA A 1 266 ? -8.780 25.605 15.180 1.00 53.94 266 ALA A CA 1
ATOM 2103 C C . ALA A 1 266 ? -10.121 25.603 15.943 1.00 53.94 266 ALA A C 1
ATOM 2105 O O . ALA A 1 266 ? -10.123 25.288 17.133 1.00 53.94 266 ALA A O 1
ATOM 2106 N N . SER A 1 267 ? -11.235 25.992 15.312 1.00 46.69 267 SER A N 1
ATOM 2107 C CA . SER A 1 267 ? -12.525 26.228 15.988 1.00 46.69 267 SER A CA 1
ATOM 2108 C C . SER A 1 267 ? -13.423 24.990 16.155 1.00 46.69 267 SER A C 1
ATOM 2110 O O . SER A 1 267 ? -14.617 25.150 16.412 1.00 46.69 267 SER A O 1
ATOM 2112 N N . PHE A 1 268 ? -12.875 23.776 16.037 1.00 42.44 268 PHE A N 1
ATOM 2113 C CA . PHE A 1 268 ? -13.586 22.513 16.284 1.00 42.44 268 PHE A CA 1
ATOM 2114 C C . PHE A 1 268 ? -12.924 21.694 17.393 1.00 42.44 268 PHE A C 1
ATOM 2116 O O . PHE A 1 268 ? -11.674 21.600 17.402 1.00 42.44 268 PHE A O 1
#

Mean predicted aligned error: 10.21 Å

Organism: Ictalurus punctatus (NCBI:txid7998)

Radius of gyration: 25.59 Å; Cα contacts (8 Å, |Δi|>4): 301; chains: 1; bounding box: 50×62×73 Å